Protein AF-A0A3M7RG12-F1 (afdb_monomer_lite)

Organism: Brachionus plicatilis (NCBI:txid10195)

pLDDT: mean 78.99, std 15.4, range [39.41, 96.81]

Sequence (226 aa):
KKWPDYKEFLEYCDKEWIKSKNFGWFEGHAPGYPSINNALEGTNQSIKKVHTFRDRIPFSHSFERAKIILNRWSTDQVTIKKWEDEPMIKDAYWIDALAYEQKKPFLKYDKTCDIYLLTLDKMVDLEQYLDNLECDGDCIDECEFTSIHSFGITIRFVWWNWKFSSCSCRDYLKDYMCQHIIVVLLSKKSIQVPEKYLDSVIVILANELAHAKENTTWSYKRPYMF

Radius of gyration: 25.9 Å; chains: 1; bounding box: 55×64×70 Å

InterPro domains:
  IPR007527 Zinc finger, SWIM-type [PF04434] (164-188)
  IPR007527 Zinc finger, SWIM-type [PS50966] (153-189)

Secondary structure (DSSP, 8-state):
---SSHHHHHHHHIIIIISSTT---STTSSTTS---THHHHHHHHHIIIIISTT----HHHHHHHHHHHHHHHHH---------SS----HHHHHHHHHHHHT--EEEEETTTTEEEEES-TT--HHHHHHHHT--S---SS-THHHHTTT-EEEE--TT-GGG-EESSHHHHHHS--HHHHHHHHHTT-S---GGGHHHHHHHHHHHHHHHHHHTS---------

Structure (mmCIF, N/CA/C/O backbone):
data_AF-A0A3M7RG12-F1
#
_entry.id   AF-A0A3M7RG12-F1
#
loop_
_atom_site.group_PDB
_atom_site.id
_atom_site.type_symbol
_atom_site.label_atom_id
_atom_site.label_alt_id
_atom_site.label_comp_id
_atom_site.label_asym_id
_atom_site.label_entity_id
_atom_site.label_seq_id
_atom_site.pdbx_PDB_ins_code
_atom_site.Cartn_x
_atom_site.Cartn_y
_atom_site.Cartn_z
_atom_site.occupancy
_atom_site.B_iso_or_equiv
_atom_site.auth_seq_id
_atom_site.auth_comp_id
_atom_site.auth_asym_id
_atom_site.auth_atom_id
_atom_site.pdbx_PDB_model_num
ATOM 1 N N . LYS A 1 1 ? 22.303 -20.092 -21.827 1.00 59.84 1 LYS A N 1
ATOM 2 C CA . LYS A 1 1 ? 21.534 -19.543 -20.678 1.00 59.84 1 LYS A CA 1
ATOM 3 C C . LYS A 1 1 ? 22.507 -18.769 -19.797 1.00 59.84 1 LYS A C 1
ATOM 5 O O . LYS A 1 1 ? 23.658 -19.170 -19.765 1.00 59.84 1 LYS A O 1
ATOM 10 N N . LYS A 1 2 ? 22.084 -17.669 -19.156 1.00 69.88 2 LYS A N 1
ATOM 11 C CA . LYS A 1 2 ? 22.964 -16.840 -18.303 1.00 69.88 2 LYS A CA 1
ATOM 12 C C . LYS A 1 2 ? 23.490 -17.609 -17.080 1.00 69.88 2 LYS A C 1
ATOM 14 O O . LYS A 1 2 ? 24.607 -17.357 -16.669 1.00 69.88 2 LYS A O 1
ATOM 19 N N . TRP A 1 3 ? 22.703 -18.565 -16.586 1.00 82.00 3 TRP A N 1
ATOM 20 C CA . TRP A 1 3 ? 23.059 -19.459 -15.486 1.00 82.00 3 TRP A CA 1
ATOM 21 C C . TRP A 1 3 ? 22.858 -20.904 -15.958 1.00 82.00 3 TRP A C 1
ATOM 23 O O . TRP A 1 3 ? 21.717 -21.283 -16.253 1.00 82.00 3 TRP A O 1
ATOM 33 N N . PRO A 1 4 ? 23.938 -21.664 -16.187 1.00 77.19 4 PRO A N 1
ATOM 34 C CA . PRO A 1 4 ? 23.858 -23.064 -16.588 1.00 77.19 4 PRO A CA 1
ATOM 35 C C . PRO A 1 4 ? 23.473 -23.988 -15.420 1.00 77.19 4 PRO A C 1
ATOM 37 O O . PRO A 1 4 ? 22.792 -24.981 -15.668 1.00 77.19 4 PRO A O 1
ATOM 40 N N . ASP A 1 5 ? 23.832 -23.628 -14.181 1.00 89.38 5 ASP A N 1
ATOM 41 C CA . ASP A 1 5 ? 23.512 -24.347 -12.939 1.00 89.38 5 ASP A CA 1
ATOM 42 C C . ASP A 1 5 ? 22.694 -23.449 -11.986 1.00 89.38 5 ASP A C 1
ATOM 44 O O . ASP A 1 5 ? 22.893 -22.234 -11.914 1.00 89.38 5 ASP A O 1
ATOM 48 N N . TYR A 1 6 ? 21.756 -24.044 -11.248 1.00 89.88 6 TYR A N 1
ATOM 49 C CA . TYR A 1 6 ? 20.976 -23.359 -10.220 1.00 89.88 6 TYR A CA 1
ATOM 50 C C . TYR A 1 6 ? 21.832 -22.975 -9.006 1.00 89.88 6 TYR A C 1
ATOM 52 O O . TYR A 1 6 ? 21.503 -22.003 -8.330 1.00 89.88 6 TYR A O 1
ATOM 60 N N . LYS A 1 7 ? 22.936 -23.690 -8.741 1.00 93.88 7 LYS A N 1
ATOM 61 C CA . LYS A 1 7 ? 23.849 -23.370 -7.631 1.00 93.88 7 LYS A CA 1
ATOM 62 C C . LYS A 1 7 ? 24.497 -22.002 -7.793 1.00 93.88 7 LYS A C 1
ATOM 64 O O . LYS A 1 7 ? 24.423 -21.196 -6.876 1.00 93.88 7 LYS A O 1
ATOM 69 N N . GLU A 1 8 ? 25.018 -21.704 -8.981 1.00 91.38 8 GLU A N 1
ATOM 70 C CA . GLU A 1 8 ? 25.612 -20.394 -9.284 1.00 91.38 8 GLU A CA 1
ATOM 71 C C . GLU A 1 8 ? 24.594 -19.255 -9.114 1.00 91.38 8 GLU A C 1
ATOM 73 O O . GLU A 1 8 ? 24.929 -18.173 -8.635 1.00 91.38 8 GLU A O 1
ATOM 78 N N . PHE A 1 9 ? 23.328 -19.501 -9.472 1.00 89.19 9 PHE A N 1
ATOM 79 C CA . PHE A 1 9 ? 22.254 -18.534 -9.256 1.00 89.19 9 PHE A CA 1
ATOM 80 C C . PHE A 1 9 ? 21.967 -18.312 -7.765 1.00 89.19 9 PHE A C 1
ATOM 82 O O . PHE A 1 9 ? 21.833 -17.166 -7.343 1.00 89.19 9 PHE A O 1
ATOM 89 N N . LEU A 1 10 ? 21.896 -19.381 -6.965 1.00 92.25 10 LEU A N 1
ATOM 90 C CA . LEU A 1 10 ? 21.676 -19.275 -5.521 1.00 92.25 10 LEU A CA 1
ATOM 91 C C . LEU A 1 10 ? 22.850 -18.595 -4.811 1.00 92.25 10 LEU A C 1
ATOM 93 O O . LEU A 1 10 ? 22.618 -17.746 -3.958 1.00 92.25 10 LEU A O 1
ATOM 97 N N . GLU A 1 11 ? 24.088 -18.905 -5.193 1.00 93.38 11 GLU A N 1
ATOM 98 C CA . GLU A 1 11 ? 25.291 -18.251 -4.665 1.00 93.38 11 GLU A CA 1
ATOM 99 C C . GLU A 1 11 ? 25.318 -16.759 -5.003 1.00 93.38 11 GLU A C 1
ATOM 101 O O . GLU A 1 11 ? 25.621 -15.929 -4.145 1.00 93.38 11 GLU A O 1
ATOM 106 N N . TYR A 1 12 ? 24.949 -16.396 -6.234 1.00 89.88 12 TYR A N 1
ATOM 107 C CA . TYR A 1 12 ? 24.760 -15.000 -6.617 1.00 89.88 12 TYR A CA 1
ATOM 108 C C . TYR A 1 12 ? 23.668 -14.332 -5.774 1.00 89.88 12 TYR A C 1
ATOM 110 O O . TYR A 1 12 ? 23.864 -13.216 -5.294 1.00 89.88 12 TYR A O 1
ATOM 118 N N . CYS A 1 13 ? 22.532 -15.008 -5.572 1.00 87.75 13 CYS A N 1
ATOM 119 C CA . CYS A 1 13 ? 21.432 -14.477 -4.777 1.00 87.75 13 CYS A CA 1
ATOM 120 C C . CYS A 1 13 ? 21.824 -14.231 -3.321 1.00 87.75 13 CYS A C 1
ATOM 122 O O . CYS A 1 13 ? 21.588 -13.146 -2.798 1.00 87.75 13 CYS A O 1
ATOM 124 N N . ASP A 1 14 ? 22.463 -15.213 -2.698 1.00 89.56 14 ASP A N 1
ATOM 125 C CA . ASP A 1 14 ? 22.962 -15.123 -1.333 1.00 89.56 14 ASP A CA 1
ATOM 126 C C . ASP A 1 14 ? 23.997 -13.999 -1.196 1.00 89.56 14 ASP A C 1
ATOM 128 O O . ASP A 1 14 ? 23.880 -13.137 -0.328 1.00 89.56 14 ASP A O 1
ATOM 132 N N . L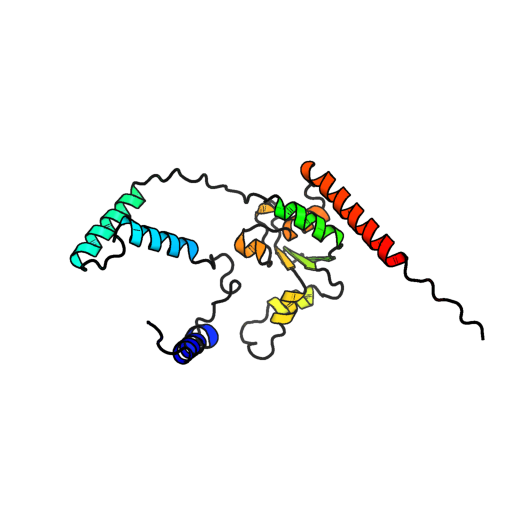YS A 1 15 ? 24.968 -13.927 -2.110 1.00 91.31 15 LYS A N 1
ATOM 133 C CA . LYS A 1 15 ? 26.014 -12.903 -2.070 1.00 91.31 15 LYS A CA 1
ATOM 134 C C . LYS A 1 15 ? 25.476 -11.486 -2.266 1.00 91.31 15 LYS A C 1
ATOM 136 O O . LYS A 1 15 ? 25.849 -10.597 -1.508 1.00 91.31 15 LYS A O 1
ATOM 141 N N . GLU A 1 16 ? 24.666 -11.258 -3.298 1.00 88.00 16 GLU A N 1
ATOM 142 C CA . GLU A 1 16 ? 24.255 -9.905 -3.695 1.00 88.00 16 GLU A CA 1
ATOM 143 C C . GLU A 1 16 ? 23.009 -9.422 -2.956 1.00 88.00 16 GLU A C 1
ATOM 145 O O . GLU A 1 16 ? 22.933 -8.249 -2.602 1.00 88.00 16 GLU A O 1
ATOM 150 N N . TRP A 1 17 ? 22.037 -10.299 -2.710 1.00 83.12 17 TRP A N 1
ATOM 151 C CA . TRP A 1 17 ? 20.739 -9.892 -2.171 1.00 83.12 17 TRP A CA 1
ATOM 152 C C . TRP A 1 17 ? 20.557 -10.219 -0.697 1.00 83.12 17 TRP A C 1
ATOM 154 O O . TRP A 1 17 ? 19.703 -9.585 -0.092 1.00 83.12 17 TRP A O 1
ATOM 164 N N . ILE A 1 18 ? 21.326 -11.154 -0.121 1.00 82.50 18 ILE A N 1
ATOM 165 C CA . ILE A 1 18 ? 21.220 -11.529 1.302 1.00 82.50 18 ILE A CA 1
ATOM 166 C C . ILE A 1 18 ? 22.388 -10.974 2.126 1.00 82.50 18 ILE A C 1
ATOM 168 O O . ILE A 1 18 ? 22.171 -10.321 3.138 1.00 82.50 18 ILE A O 1
ATOM 172 N N . LYS A 1 19 ? 23.630 -11.205 1.692 1.00 83.88 19 LYS A N 1
ATOM 173 C CA . LYS A 1 19 ? 24.845 -10.893 2.467 1.00 83.88 19 LYS A CA 1
ATOM 174 C C . LYS A 1 19 ? 25.502 -9.562 2.109 1.00 83.88 19 LYS A C 1
ATOM 176 O O . LYS A 1 19 ? 26.457 -9.158 2.773 1.00 83.88 19 LYS A O 1
ATOM 181 N N . SER A 1 20 ? 25.070 -8.903 1.035 1.00 84.62 20 SER A N 1
ATOM 182 C CA . SER A 1 20 ? 25.672 -7.633 0.628 1.00 84.62 20 SER A CA 1
ATOM 183 C C . SER A 1 20 ? 25.205 -6.484 1.522 1.00 84.62 20 SER A C 1
ATOM 185 O O . SER A 1 20 ? 24.133 -6.521 2.119 1.00 84.62 20 SER A O 1
ATOM 187 N N . LYS A 1 21 ? 25.984 -5.398 1.541 1.00 80.19 21 LYS A N 1
ATOM 188 C CA . LYS A 1 21 ? 25.574 -4.135 2.177 1.00 80.19 21 LYS A CA 1
ATOM 189 C C . LYS A 1 21 ? 24.385 -3.459 1.478 1.00 80.19 21 LYS A C 1
ATOM 191 O O . LYS A 1 21 ? 23.827 -2.520 2.027 1.00 80.19 21 LYS A O 1
ATOM 196 N N . ASN A 1 22 ? 24.007 -3.925 0.286 1.00 69.12 22 ASN A N 1
ATOM 197 C CA . ASN A 1 22 ? 22.866 -3.434 -0.488 1.00 69.12 22 ASN A CA 1
ATOM 198 C C . ASN A 1 22 ? 21.613 -4.307 -0.261 1.00 69.12 22 ASN A C 1
ATOM 200 O O . ASN A 1 22 ? 20.784 -4.450 -1.161 1.00 69.12 22 ASN A O 1
ATOM 204 N N . PHE A 1 23 ? 21.493 -4.938 0.910 1.00 70.31 23 PHE A N 1
ATOM 205 C CA . PHE A 1 23 ? 20.336 -5.744 1.287 1.00 70.31 23 PHE A CA 1
ATOM 206 C C . PHE A 1 23 ? 19.066 -4.882 1.303 1.00 70.31 23 PHE A C 1
ATOM 208 O O . PHE A 1 23 ? 18.908 -4.020 2.162 1.00 70.31 23 PHE A O 1
ATOM 215 N N . GLY A 1 24 ? 18.167 -5.110 0.342 1.00 70.56 24 GLY A N 1
ATOM 216 C CA . GLY A 1 24 ? 16.963 -4.290 0.184 1.00 70.56 24 GLY A CA 1
ATOM 217 C C . GLY A 1 24 ? 15.919 -4.844 -0.779 1.00 70.56 24 GLY A C 1
ATOM 218 O O . GLY A 1 24 ? 15.167 -4.093 -1.391 1.00 70.56 24 GLY A O 1
ATOM 219 N N . TRP A 1 25 ? 15.898 -6.164 -0.967 1.00 72.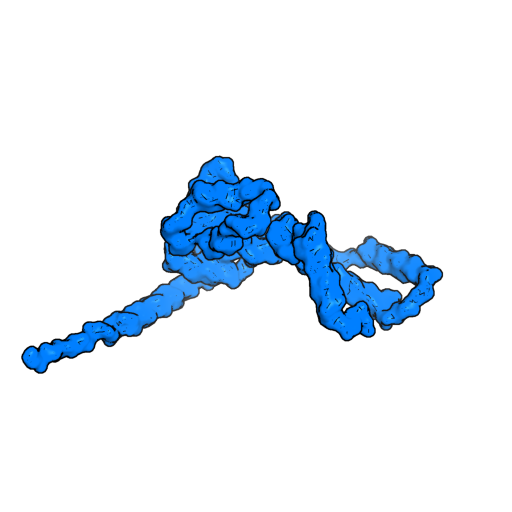25 25 TRP A N 1
ATOM 220 C CA . TRP A 1 25 ? 15.071 -6.822 -1.984 1.00 72.25 25 TRP A CA 1
ATOM 221 C C . TRP A 1 25 ? 13.586 -6.957 -1.606 1.00 72.25 25 TRP A C 1
ATOM 223 O O . TRP A 1 25 ? 12.785 -7.374 -2.442 1.00 72.25 25 TRP A O 1
ATOM 233 N N . PHE A 1 26 ? 13.209 -6.638 -0.365 1.00 73.69 26 PHE A N 1
ATOM 234 C CA . PHE A 1 26 ? 11.833 -6.737 0.122 1.00 73.69 26 PHE A CA 1
ATOM 235 C C . PHE A 1 26 ? 11.112 -5.383 0.055 1.00 73.69 26 PHE A C 1
ATOM 237 O O . PHE A 1 26 ? 11.729 -4.328 0.187 1.00 73.69 26 PHE A O 1
ATOM 244 N N . GLU A 1 27 ? 9.786 -5.408 -0.114 1.00 64.81 27 GLU A N 1
ATOM 245 C CA . GLU A 1 27 ? 8.969 -4.202 -0.362 1.00 64.81 27 GLU A CA 1
ATOM 246 C C . GLU A 1 27 ? 9.054 -3.150 0.759 1.00 64.81 27 GLU A C 1
ATOM 248 O O . GLU A 1 27 ? 8.858 -1.964 0.510 1.00 64.81 27 GLU A O 1
ATOM 253 N N . GLY A 1 28 ? 9.379 -3.570 1.984 1.00 68.94 28 GLY A N 1
ATOM 254 C CA . GLY A 1 28 ? 9.524 -2.683 3.139 1.00 68.94 28 GLY A CA 1
ATOM 255 C C . GLY A 1 28 ? 10.847 -1.912 3.212 1.00 68.94 28 GLY A C 1
ATOM 256 O O . GLY A 1 28 ? 10.932 -0.984 4.007 1.00 68.94 28 GLY A O 1
ATOM 257 N N . HIS A 1 29 ? 11.870 -2.254 2.416 1.00 73.88 29 HIS A N 1
ATOM 258 C CA . HIS A 1 29 ? 13.193 -1.618 2.520 1.00 73.88 29 HIS A CA 1
ATOM 259 C C . HIS A 1 29 ? 13.205 -0.161 2.037 1.00 73.88 29 HIS A C 1
ATOM 261 O O . HIS A 1 29 ? 13.912 0.677 2.590 1.00 73.88 29 HIS A O 1
ATOM 267 N N . ALA A 1 30 ? 12.410 0.153 1.011 1.00 69.81 30 ALA A N 1
ATOM 268 C CA . ALA A 1 30 ? 12.288 1.500 0.463 1.00 69.81 30 ALA A CA 1
ATOM 269 C C . ALA A 1 30 ? 10.804 1.893 0.342 1.00 69.81 30 ALA A C 1
ATOM 271 O O . ALA A 1 30 ? 10.257 1.919 -0.766 1.00 69.81 30 ALA A O 1
ATOM 272 N N . PRO A 1 31 ? 10.125 2.192 1.467 1.00 66.50 31 PRO A N 1
ATOM 273 C CA . PRO A 1 31 ? 8.717 2.565 1.455 1.00 66.50 31 PRO A CA 1
ATOM 274 C C . PRO A 1 31 ? 8.472 3.782 0.556 1.00 66.50 31 PRO A C 1
ATOM 276 O O . PRO A 1 31 ? 9.210 4.764 0.598 1.00 66.50 31 PRO A O 1
ATOM 279 N N . GLY A 1 32 ? 7.424 3.719 -0.266 1.00 66.38 32 GLY A N 1
ATOM 280 C CA . GLY A 1 32 ? 7.073 4.784 -1.212 1.00 66.38 32 GLY A CA 1
ATOM 281 C C . GLY A 1 32 ? 7.777 4.701 -2.569 1.00 66.38 32 GLY A C 1
ATOM 282 O O . GLY A 1 32 ? 7.384 5.426 -3.483 1.00 66.38 32 GLY A O 1
ATOM 283 N N . TYR A 1 33 ? 8.742 3.794 -2.741 1.00 69.38 33 TYR A N 1
ATOM 284 C CA . TYR A 1 33 ? 9.331 3.482 -4.042 1.00 69.38 33 TYR A CA 1
ATOM 285 C C . TYR A 1 33 ? 8.630 2.262 -4.659 1.00 69.38 33 TYR A C 1
ATOM 287 O O . TYR A 1 33 ? 8.324 1.302 -3.951 1.00 69.38 33 TYR A O 1
ATOM 295 N N . PRO A 1 34 ? 8.355 2.257 -5.976 1.00 64.25 34 PRO A N 1
ATOM 296 C CA . PRO A 1 34 ? 7.681 1.133 -6.613 1.00 64.25 34 PRO A CA 1
ATOM 297 C C . PRO A 1 34 ? 8.563 -0.125 -6.574 1.00 64.25 34 PRO A C 1
ATOM 299 O O . PRO A 1 34 ? 9.639 -0.152 -7.168 1.00 64.25 34 PRO A O 1
ATOM 302 N N . SER A 1 35 ? 8.073 -1.192 -5.933 1.00 64.81 35 SER A N 1
ATOM 303 C CA . SER A 1 35 ? 8.698 -2.529 -5.931 1.00 64.81 35 SER A CA 1
ATOM 304 C C . SER A 1 35 ? 8.526 -3.271 -7.263 1.00 64.81 35 SER A C 1
ATOM 306 O O . SER A 1 35 ? 9.190 -4.272 -7.535 1.00 64.81 35 SER A O 1
ATOM 308 N N . ILE A 1 36 ? 7.625 -2.779 -8.118 1.00 69.19 36 ILE A N 1
ATOM 309 C CA . ILE A 1 36 ? 7.280 -3.391 -9.396 1.00 69.19 36 ILE A CA 1
ATOM 310 C C . ILE A 1 36 ? 8.130 -2.823 -10.531 1.00 69.19 36 ILE A C 1
ATOM 312 O O . ILE A 1 36 ? 8.167 -1.623 -10.797 1.00 69.19 36 ILE A O 1
ATOM 316 N N . ASN A 1 37 ? 8.751 -3.713 -11.297 1.00 80.94 37 ASN A N 1
ATOM 317 C CA . ASN A 1 37 ? 9.503 -3.337 -12.490 1.00 80.94 37 ASN A CA 1
ATOM 318 C C . ASN A 1 37 ? 8.602 -3.122 -13.725 1.00 80.94 37 ASN A C 1
ATOM 320 O O . ASN A 1 37 ? 9.124 -2.866 -14.806 1.00 80.94 37 ASN A O 1
ATOM 324 N N . ASN A 1 38 ? 7.271 -3.188 -13.582 1.00 78.31 38 ASN A N 1
ATOM 325 C CA . ASN A 1 38 ? 6.299 -3.127 -14.682 1.00 78.31 38 ASN A CA 1
ATOM 326 C C . ASN A 1 38 ? 6.517 -1.930 -15.616 1.00 78.31 38 ASN A C 1
ATOM 328 O O . ASN A 1 38 ? 6.416 -2.068 -16.834 1.00 78.31 38 ASN A O 1
ATOM 332 N N . ALA A 1 39 ? 6.837 -0.755 -15.065 1.00 75.31 39 ALA A N 1
ATOM 333 C CA . ALA A 1 39 ? 7.118 0.434 -15.867 1.00 75.31 39 ALA A CA 1
ATOM 334 C C . ALA A 1 39 ? 8.380 0.250 -16.729 1.00 75.31 39 ALA A C 1
ATOM 336 O O . ALA A 1 39 ? 8.379 0.556 -17.924 1.00 75.31 39 ALA A O 1
ATOM 337 N N . LEU A 1 40 ? 9.441 -0.308 -16.142 1.00 82.44 40 LEU A N 1
ATOM 338 C CA . LEU A 1 40 ? 10.703 -0.585 -16.822 1.00 82.44 40 LEU A CA 1
ATOM 339 C C . LEU A 1 40 ? 10.557 -1.727 -17.838 1.00 82.44 40 LEU A C 1
ATOM 341 O O . LEU A 1 40 ? 11.046 -1.620 -18.961 1.00 82.44 40 LEU A O 1
ATOM 345 N N . GLU A 1 41 ? 9.846 -2.798 -17.492 1.00 85.88 41 GLU A N 1
ATOM 346 C CA . GLU A 1 41 ? 9.562 -3.917 -18.390 1.00 85.88 41 GLU A CA 1
ATOM 347 C C . GLU A 1 41 ? 8.673 -3.508 -19.561 1.00 85.88 41 GLU A C 1
ATOM 349 O O . GLU A 1 41 ? 9.013 -3.808 -20.707 1.00 85.88 41 GLU A O 1
ATOM 354 N N . GLY A 1 42 ? 7.591 -2.769 -19.306 1.00 84.12 42 GLY A N 1
ATOM 355 C CA . GLY A 1 42 ? 6.703 -2.249 -20.345 1.00 84.12 42 GLY A CA 1
ATOM 356 C C . GLY A 1 42 ? 7.442 -1.319 -21.307 1.00 84.12 42 GLY A C 1
ATOM 357 O O . GLY A 1 42 ? 7.332 -1.457 -22.528 1.00 84.12 42 GLY A O 1
ATOM 358 N N . THR A 1 43 ? 8.290 -0.442 -20.768 1.00 82.31 43 THR A N 1
ATOM 359 C CA . THR A 1 43 ? 9.179 0.423 -21.555 1.00 82.31 43 THR A CA 1
ATOM 360 C C . THR A 1 43 ? 10.142 -0.398 -22.411 1.00 82.31 43 THR A C 1
ATOM 362 O O . THR A 1 43 ? 10.206 -0.223 -23.629 1.00 82.31 43 THR A O 1
ATOM 365 N N . ASN A 1 44 ? 10.846 -1.356 -21.805 1.00 87.94 44 ASN A N 1
ATOM 366 C CA . ASN A 1 44 ? 11.774 -2.242 -22.504 1.00 87.94 44 ASN A CA 1
ATOM 367 C C . ASN A 1 44 ? 11.078 -3.059 -23.595 1.00 87.94 44 ASN A C 1
ATOM 369 O O . ASN A 1 44 ? 11.639 -3.273 -24.670 1.00 87.94 44 ASN A O 1
ATOM 373 N N . GLN A 1 45 ? 9.858 -3.524 -23.341 1.00 86.94 45 GLN A N 1
ATOM 374 C CA . GLN A 1 45 ? 9.058 -4.255 -24.311 1.00 86.94 45 GLN A CA 1
ATOM 375 C C . GLN A 1 45 ? 8.656 -3.361 -25.484 1.00 86.94 45 GLN A C 1
ATOM 377 O O . GLN A 1 45 ? 8.756 -3.807 -26.628 1.00 86.94 45 GLN A O 1
ATOM 382 N N . SER A 1 46 ? 8.256 -2.113 -25.225 1.00 85.62 46 SER A N 1
ATOM 383 C CA . SER A 1 46 ? 7.945 -1.123 -26.261 1.00 85.62 46 SER A CA 1
ATOM 384 C C . SER A 1 46 ? 9.165 -0.830 -27.138 1.00 85.62 46 SER A C 1
ATOM 386 O O . SER A 1 46 ? 9.093 -0.974 -28.359 1.00 85.62 46 SER A O 1
ATOM 388 N N . ILE A 1 47 ? 10.327 -0.561 -26.528 1.00 85.38 47 ILE A N 1
ATOM 389 C CA . ILE A 1 47 ? 11.602 -0.356 -27.238 1.00 85.38 47 ILE A CA 1
ATOM 390 C C . ILE A 1 47 ? 11.920 -1.557 -28.129 1.00 85.38 47 ILE A C 1
ATOM 392 O O . ILE A 1 47 ? 12.138 -1.413 -29.333 1.00 85.38 47 ILE A O 1
ATOM 396 N N . LYS A 1 48 ? 11.881 -2.762 -27.554 1.00 86.44 48 LYS A N 1
ATOM 397 C CA . LYS A 1 48 ? 12.175 -3.993 -28.286 1.00 86.44 48 LYS A CA 1
ATOM 398 C C . LYS A 1 48 ? 11.185 -4.234 -29.423 1.00 86.44 48 LYS A C 1
ATOM 400 O O . LYS A 1 48 ? 11.598 -4.642 -30.495 1.00 86.44 48 LYS A O 1
ATOM 405 N N . LYS A 1 49 ? 9.885 -4.013 -29.218 1.00 88.38 49 LYS A N 1
ATOM 406 C CA . LYS A 1 49 ? 8.849 -4.319 -30.217 1.00 88.38 49 LYS A CA 1
ATOM 407 C C . LYS A 1 49 ? 8.798 -3.288 -31.346 1.00 88.38 49 LYS A C 1
ATOM 409 O O . LYS A 1 49 ? 8.602 -3.673 -32.491 1.00 88.38 49 LYS A O 1
ATOM 414 N N . VAL A 1 50 ? 8.950 -2.006 -31.018 1.00 84.56 50 VAL A N 1
ATOM 415 C CA . VAL A 1 50 ? 8.684 -0.890 -31.940 1.00 84.56 50 VAL A CA 1
ATOM 416 C C . VAL A 1 50 ? 9.964 -0.320 -32.549 1.00 84.56 50 VAL A C 1
ATOM 418 O O . VAL A 1 50 ? 9.948 0.108 -33.699 1.00 84.56 50 VAL A O 1
ATOM 421 N N . HIS A 1 51 ? 11.073 -0.299 -31.805 1.00 83.62 51 HIS A N 1
ATOM 422 C CA . HIS A 1 51 ? 12.270 0.449 -32.205 1.00 83.62 51 HIS A CA 1
ATOM 423 C C . HIS A 1 51 ? 13.443 -0.430 -32.628 1.00 83.62 51 HIS A C 1
ATOM 425 O O . HIS A 1 51 ? 14.245 -0.002 -33.458 1.00 83.62 51 HIS A O 1
ATOM 431 N N . THR A 1 52 ? 13.548 -1.643 -32.084 1.00 85.38 52 THR A N 1
ATOM 432 C CA . THR A 1 52 ? 14.603 -2.593 -32.470 1.00 85.38 52 THR A CA 1
ATOM 433 C C . THR A 1 52 ? 14.066 -3.857 -33.126 1.00 85.38 52 THR A C 1
ATOM 435 O O . THR A 1 52 ? 14.865 -4.679 -33.545 1.00 85.38 52 THR A O 1
ATOM 438 N N . PHE A 1 53 ? 12.742 -4.047 -33.179 1.00 86.69 53 PHE A N 1
ATOM 439 C CA . PHE A 1 53 ? 12.087 -5.273 -33.663 1.00 86.69 53 PHE A CA 1
ATOM 440 C C . PHE A 1 53 ? 12.639 -6.567 -33.038 1.00 86.69 53 PHE A C 1
ATOM 442 O O . PHE A 1 53 ? 12.577 -7.636 -33.627 1.00 86.69 53 PHE A O 1
ATOM 449 N N . ARG A 1 54 ? 13.144 -6.468 -31.800 1.00 84.19 54 ARG A N 1
ATOM 450 C CA . ARG A 1 54 ? 13.865 -7.505 -31.042 1.00 84.19 54 ARG A CA 1
ATOM 451 C C . ARG A 1 54 ? 15.202 -7.937 -31.651 1.00 84.19 54 ARG A C 1
ATOM 453 O O . ARG A 1 54 ? 15.832 -8.838 -31.100 1.00 84.19 54 ARG A O 1
ATOM 460 N N . ASP A 1 55 ? 15.679 -7.243 -32.674 1.00 88.75 55 ASP A N 1
ATOM 461 C CA . ASP A 1 55 ? 16.972 -7.495 -33.292 1.00 88.75 55 ASP A CA 1
ATOM 462 C C . ASP A 1 55 ? 18.111 -6.803 -32.543 1.00 88.75 55 ASP A C 1
ATOM 464 O O . ASP A 1 55 ? 17.947 -5.769 -31.879 1.00 88.75 55 ASP A O 1
ATOM 468 N N . ARG A 1 56 ? 19.307 -7.389 -32.662 1.00 88.75 56 ARG A N 1
ATOM 469 C CA . ARG A 1 56 ? 20.547 -6.745 -32.228 1.00 88.75 56 ARG A CA 1
ATOM 470 C C . ARG A 1 56 ? 20.946 -5.724 -33.282 1.00 88.75 56 ARG A C 1
ATOM 472 O O . ARG A 1 56 ? 21.281 -6.087 -34.404 1.00 88.75 56 ARG A O 1
ATOM 479 N N . ILE A 1 57 ? 20.935 -4.456 -32.902 1.00 89.69 57 ILE A N 1
ATOM 480 C CA . ILE A 1 57 ? 21.359 -3.365 -33.775 1.00 89.69 57 ILE A CA 1
ATOM 481 C C . ILE A 1 57 ? 22.858 -3.081 -33.599 1.00 89.69 57 ILE A C 1
ATOM 483 O O . ILE A 1 57 ? 23.360 -3.156 -32.473 1.00 89.69 57 ILE A O 1
ATOM 487 N N . PRO A 1 58 ? 23.584 -2.730 -34.674 1.00 93.81 58 PRO A N 1
ATOM 488 C CA . PRO A 1 58 ? 24.944 -2.224 -34.556 1.00 93.81 58 PRO A CA 1
ATOM 489 C C . PRO A 1 58 ? 24.986 -0.960 -33.697 1.00 93.81 58 PRO A C 1
ATOM 491 O O . PRO A 1 58 ? 24.056 -0.150 -33.704 1.00 93.81 58 PRO A O 1
ATOM 494 N N . PHE A 1 59 ? 26.091 -0.770 -32.981 1.00 88.25 59 PHE A N 1
ATOM 495 C CA . PHE A 1 59 ? 26.252 0.350 -32.057 1.00 88.25 59 PHE A CA 1
ATOM 496 C C . PHE A 1 59 ? 26.074 1.716 -32.739 1.00 88.25 59 PHE A C 1
ATOM 498 O O . PHE A 1 59 ? 25.401 2.582 -32.183 1.00 88.25 59 PHE A O 1
ATOM 505 N N . SER A 1 60 ? 26.561 1.873 -33.975 1.00 90.56 60 SER A N 1
ATOM 506 C CA . SER A 1 60 ? 26.372 3.082 -34.793 1.00 90.56 60 SER A CA 1
ATOM 507 C C . SER A 1 60 ? 24.896 3.475 -34.932 1.00 90.56 60 SER A C 1
ATOM 509 O O . SER A 1 60 ? 24.549 4.642 -34.779 1.00 90.56 60 SER A O 1
ATOM 511 N N . HIS A 1 61 ? 24.013 2.493 -35.123 1.00 87.62 61 HIS A N 1
ATOM 512 C CA . HIS A 1 61 ? 22.574 2.709 -35.271 1.00 87.62 61 HIS A CA 1
ATOM 513 C C . HIS A 1 61 ? 21.830 2.837 -33.938 1.00 87.62 61 HIS A C 1
ATOM 515 O O . HIS A 1 61 ? 20.701 3.330 -33.909 1.00 87.62 61 HIS A O 1
ATOM 521 N N . SER A 1 62 ? 22.425 2.427 -32.812 1.00 88.56 62 SER A N 1
ATOM 522 C CA . SER A 1 62 ? 21.751 2.532 -31.509 1.00 88.56 62 SER A CA 1
ATOM 523 C C . SER A 1 62 ? 21.494 3.976 -31.079 1.00 88.56 62 SER A C 1
ATOM 525 O O . SER A 1 62 ? 20.428 4.257 -30.532 1.00 88.56 62 SER A O 1
ATOM 527 N N . PHE A 1 63 ? 22.388 4.914 -31.406 1.00 91.12 63 PHE A N 1
ATOM 528 C CA . PHE A 1 63 ? 22.180 6.330 -31.094 1.00 91.12 63 PHE A CA 1
ATOM 529 C C . PHE A 1 63 ? 21.089 6.959 -31.956 1.00 91.12 63 PHE A C 1
ATOM 531 O O . PHE A 1 63 ? 20.300 7.762 -31.462 1.00 91.12 63 PHE A O 1
ATOM 538 N N . GLU A 1 64 ? 21.000 6.574 -33.230 1.00 92.25 64 GLU A N 1
ATOM 539 C CA . GLU A 1 64 ? 19.920 7.014 -34.118 1.00 92.25 64 GLU A CA 1
ATOM 540 C C . GLU A 1 64 ? 18.566 6.534 -33.590 1.00 92.25 64 GLU A C 1
ATOM 542 O O . GLU A 1 64 ? 17.619 7.314 -33.483 1.00 92.25 64 GLU A O 1
ATOM 547 N N . ARG A 1 65 ? 18.488 5.267 -33.161 1.00 89.81 65 ARG A N 1
ATOM 548 C CA . ARG A 1 65 ? 17.280 4.714 -32.538 1.00 89.81 65 ARG A CA 1
ATOM 549 C C . ARG A 1 65 ? 16.949 5.390 -31.211 1.00 89.81 65 AR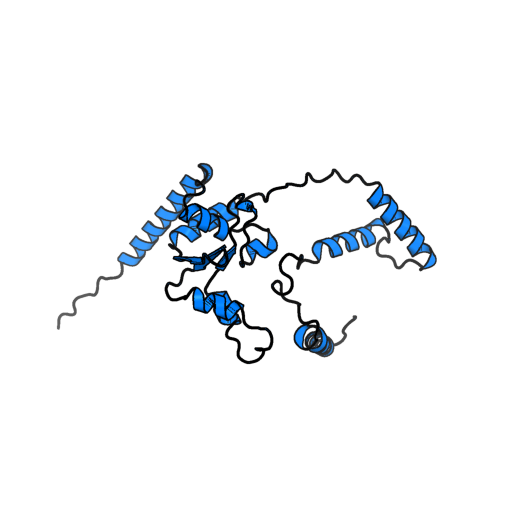G A C 1
ATOM 551 O O . ARG A 1 65 ? 15.783 5.708 -30.997 1.00 89.81 65 ARG A O 1
ATOM 558 N N . ALA A 1 66 ? 17.940 5.671 -30.365 1.00 89.75 66 ALA A N 1
ATOM 559 C CA . ALA A 1 66 ? 17.739 6.403 -29.115 1.00 89.75 66 ALA A CA 1
ATOM 560 C C . ALA A 1 66 ? 17.180 7.813 -29.359 1.00 89.75 66 ALA A C 1
ATOM 562 O O . ALA A 1 66 ? 16.215 8.204 -28.708 1.00 89.75 66 ALA A O 1
ATOM 563 N N . LYS A 1 67 ? 17.708 8.546 -30.351 1.00 91.56 67 LYS A N 1
ATOM 564 C CA . LYS A 1 67 ? 17.174 9.859 -30.753 1.00 91.56 67 LYS A CA 1
ATOM 565 C C . LYS A 1 67 ? 15.720 9.771 -31.213 1.00 91.56 67 LYS A C 1
ATOM 567 O O . LYS A 1 67 ? 14.919 10.614 -30.829 1.00 91.56 67 LYS A O 1
ATOM 572 N N . ILE A 1 68 ? 15.361 8.748 -31.993 1.00 89.69 68 ILE A N 1
ATOM 573 C CA . ILE A 1 68 ? 13.972 8.527 -32.430 1.00 89.69 68 ILE A CA 1
ATOM 574 C C . ILE A 1 68 ? 13.056 8.241 -31.234 1.00 89.69 68 ILE A C 1
ATOM 576 O O . ILE A 1 68 ? 11.964 8.796 -31.177 1.00 89.69 68 ILE A O 1
ATOM 580 N N . ILE A 1 69 ? 13.486 7.400 -30.285 1.00 89.25 69 ILE A N 1
ATOM 581 C CA . ILE A 1 69 ? 12.718 7.106 -29.062 1.00 89.25 69 ILE A CA 1
ATOM 582 C C . ILE A 1 69 ? 12.495 8.389 -28.260 1.00 89.25 69 ILE A C 1
ATOM 584 O O . ILE A 1 69 ? 11.357 8.696 -27.923 1.00 89.25 69 ILE A O 1
ATOM 588 N N . LEU A 1 70 ? 13.561 9.155 -28.010 1.00 87.50 70 LEU A N 1
ATOM 589 C CA . LEU A 1 70 ? 13.497 10.407 -27.256 1.00 87.50 70 LEU A CA 1
ATOM 590 C C . LEU A 1 70 ? 12.593 11.436 -27.933 1.00 87.50 70 LEU A C 1
ATOM 592 O O . LEU A 1 70 ? 11.718 11.987 -27.277 1.00 87.50 70 LEU A O 1
ATOM 596 N N . ASN A 1 71 ? 12.759 11.651 -29.242 1.00 88.44 71 ASN A N 1
ATOM 597 C CA . ASN A 1 71 ? 11.903 12.561 -30.001 1.00 88.44 71 ASN A CA 1
ATOM 598 C C . ASN A 1 71 ? 10.448 12.106 -29.982 1.00 88.44 71 ASN A C 1
ATOM 600 O O . ASN A 1 71 ? 9.548 12.927 -29.855 1.00 88.44 71 ASN A O 1
ATOM 604 N N . ARG A 1 72 ? 10.195 10.801 -30.097 1.00 83.75 72 ARG A N 1
ATOM 605 C CA . ARG A 1 72 ? 8.837 10.279 -30.018 1.00 83.75 72 ARG A CA 1
ATOM 606 C C . ARG A 1 72 ? 8.249 10.506 -28.636 1.00 83.75 72 ARG A C 1
ATOM 608 O O . ARG A 1 72 ? 7.139 10.984 -28.562 1.00 83.75 72 ARG A O 1
ATOM 615 N N . TRP A 1 73 ? 8.973 10.240 -27.555 1.00 80.25 73 TRP A N 1
ATOM 616 C CA . TRP A 1 73 ? 8.472 10.494 -26.201 1.00 80.25 73 TRP A CA 1
ATOM 617 C C . TRP A 1 73 ? 8.284 11.975 -25.885 1.00 80.25 73 TRP A C 1
ATOM 619 O O . TRP A 1 73 ? 7.377 12.316 -25.137 1.00 80.25 73 TRP A O 1
ATOM 629 N N . SER A 1 74 ? 9.117 12.856 -26.443 1.00 80.88 74 SER A N 1
ATOM 630 C CA . SER A 1 74 ? 8.970 14.299 -26.244 1.00 80.88 74 SER A CA 1
ATOM 631 C C . SER A 1 74 ? 7.825 14.904 -27.061 1.00 80.88 74 SER A C 1
ATOM 633 O O . SER A 1 74 ? 7.334 15.972 -26.703 1.00 80.88 74 SER A O 1
ATOM 635 N N . THR A 1 75 ? 7.399 14.242 -28.144 1.00 79.25 75 THR A N 1
ATOM 636 C CA . THR A 1 75 ? 6.353 14.733 -29.059 1.00 79.25 75 THR A CA 1
ATOM 637 C C . THR A 1 75 ? 5.043 13.954 -28.996 1.00 79.25 75 THR A C 1
ATOM 639 O O . THR A 1 75 ? 4.005 14.520 -29.336 1.00 79.25 75 THR A O 1
ATOM 642 N N . ASP A 1 76 ? 5.054 12.700 -28.529 1.00 74.88 76 ASP A N 1
ATOM 643 C CA . ASP A 1 76 ? 3.855 11.967 -28.136 1.00 74.88 76 ASP A CA 1
ATOM 644 C C . ASP A 1 76 ? 3.290 12.701 -26.920 1.00 74.88 76 ASP A C 1
ATOM 646 O O . ASP A 1 76 ? 3.609 12.418 -25.764 1.00 74.88 76 ASP A O 1
ATOM 650 N N . GLN A 1 77 ? 2.387 13.640 -27.194 1.00 56.38 77 GLN A N 1
ATOM 651 C CA . GLN A 1 77 ? 1.350 14.032 -26.257 1.00 56.38 77 GLN A CA 1
ATOM 652 C C . GLN A 1 77 ? 0.422 12.827 -26.097 1.00 56.38 77 GLN A C 1
ATOM 654 O O . GLN A 1 77 ? -0.715 12.832 -26.569 1.00 56.38 77 GLN A O 1
ATOM 659 N N . VAL A 1 78 ? 0.927 11.747 -25.488 1.00 59.59 78 VAL A N 1
ATOM 660 C CA . VAL A 1 78 ? 0.091 10.662 -24.985 1.00 59.59 78 VAL A CA 1
ATOM 661 C C . VAL A 1 78 ? -0.972 11.378 -24.185 1.00 59.59 78 VAL A C 1
ATOM 663 O O . VAL A 1 78 ? -0.599 12.064 -23.234 1.00 59.59 78 VAL A O 1
ATOM 666 N N . THR A 1 79 ? -2.233 11.295 -24.636 1.00 59.44 79 THR A N 1
ATOM 667 C CA . THR A 1 79 ? -3.435 11.808 -23.960 1.00 59.44 79 THR A CA 1
ATOM 668 C C . THR A 1 79 ? -3.130 11.858 -22.487 1.00 59.44 79 THR A C 1
ATOM 670 O O . THR A 1 79 ? -3.029 10.783 -21.888 1.00 59.44 79 THR A O 1
ATOM 673 N N . ILE A 1 80 ? -2.819 13.060 -21.980 1.00 60.06 80 ILE A N 1
ATOM 674 C CA . ILE A 1 80 ? -2.269 13.228 -20.639 1.00 60.06 80 ILE A CA 1
ATOM 675 C C . ILE A 1 80 ? -3.274 12.511 -19.763 1.00 60.06 80 ILE A C 1
ATOM 677 O O . ILE A 1 80 ? -4.428 12.946 -19.687 1.00 60.06 80 ILE A O 1
ATOM 681 N N . LYS A 1 81 ? -2.893 11.341 -19.227 1.00 60.94 81 LYS A N 1
ATOM 682 C CA . LYS A 1 81 ? -3.755 10.646 -18.281 1.00 60.94 81 LYS A CA 1
ATOM 683 C C . LYS A 1 81 ? -4.021 11.705 -17.238 1.00 60.94 81 LYS A C 1
ATOM 685 O O . LYS A 1 81 ? -3.061 12.265 -16.711 1.00 60.94 81 LYS A O 1
ATOM 690 N N . LYS A 1 82 ? -5.294 12.070 -17.070 1.00 70.62 82 LYS A N 1
ATOM 691 C CA . LYS A 1 82 ? -5.657 13.071 -16.078 1.00 70.62 82 LYS A CA 1
ATOM 692 C C . LYS A 1 82 ? -5.054 12.570 -14.779 1.00 70.62 82 LYS A C 1
ATOM 694 O O . LYS A 1 82 ? -5.363 11.459 -14.354 1.00 70.62 82 LYS A O 1
ATOM 699 N N . TRP A 1 83 ? -4.096 13.330 -14.270 1.00 73.25 83 TRP A N 1
ATOM 700 C CA . TRP A 1 83 ? -3.542 13.062 -12.965 1.00 73.25 83 TRP A CA 1
ATOM 701 C C . TRP A 1 83 ? -4.705 13.232 -12.003 1.00 73.25 83 TRP A C 1
ATOM 703 O O . TRP A 1 83 ? -5.390 14.255 -12.026 1.00 73.25 83 TRP A O 1
ATOM 713 N N . GLU A 1 84 ? -5.009 12.171 -11.273 1.00 80.62 84 GLU A N 1
ATOM 714 C CA . GLU A 1 84 ? -5.942 12.262 -10.167 1.00 80.62 84 GLU A CA 1
ATOM 715 C C . GLU A 1 84 ? -5.110 12.676 -8.959 1.00 80.62 84 GLU A C 1
ATOM 717 O O . GLU A 1 84 ? -4.198 11.957 -8.555 1.00 80.62 84 GLU A O 1
ATOM 722 N N . ASP A 1 85 ? -5.392 13.863 -8.424 1.00 82.56 85 ASP A N 1
ATOM 723 C CA . ASP A 1 85 ? -4.691 14.394 -7.250 1.00 82.56 85 ASP A CA 1
ATOM 724 C C . ASP A 1 85 ? -5.031 13.608 -5.973 1.00 82.56 85 ASP A C 1
ATOM 726 O O . ASP A 1 85 ? -4.342 13.720 -4.959 1.00 82.56 85 ASP A O 1
ATOM 730 N N . GLU A 1 86 ? -6.093 12.800 -6.016 1.00 83.75 86 GLU A N 1
ATOM 731 C CA . GLU A 1 86 ? -6.577 12.018 -4.890 1.00 83.75 86 GLU A CA 1
ATOM 732 C C . GLU A 1 86 ? -6.717 10.538 -5.258 1.00 83.75 86 GLU A C 1
ATOM 734 O O . GLU A 1 86 ? -7.227 10.214 -6.333 1.00 83.75 86 GLU A O 1
ATOM 739 N N . PRO A 1 87 ? -6.336 9.618 -4.355 1.00 85.56 87 PRO A N 1
ATOM 740 C CA . PRO A 1 87 ? -6.521 8.197 -4.589 1.00 85.56 87 PRO A CA 1
ATOM 741 C C . PRO A 1 87 ? -8.011 7.851 -4.683 1.00 85.56 87 PRO A C 1
ATOM 743 O O . PRO A 1 87 ? -8.821 8.194 -3.813 1.00 85.56 87 PRO A O 1
ATOM 746 N N . MET A 1 88 ? -8.371 7.121 -5.738 1.00 86.75 88 MET A N 1
ATOM 747 C CA . MET A 1 88 ? -9.708 6.566 -5.906 1.00 86.75 88 MET A CA 1
ATOM 748 C C . MET A 1 88 ? -9.902 5.357 -4.985 1.00 86.75 88 MET A C 1
ATOM 750 O O . MET A 1 88 ? -9.138 4.391 -5.013 1.00 86.75 88 MET A O 1
ATOM 754 N N . ILE A 1 89 ? -10.967 5.383 -4.187 1.00 90.88 89 ILE A N 1
ATOM 755 C CA . ILE A 1 89 ? -11.315 4.269 -3.303 1.00 90.88 89 ILE A CA 1
ATOM 756 C C . ILE A 1 89 ? -12.044 3.214 -4.132 1.00 90.88 89 ILE A C 1
ATOM 758 O O . ILE A 1 89 ? -13.178 3.428 -4.559 1.00 90.88 89 ILE A O 1
ATOM 762 N N . LYS A 1 90 ? -11.393 2.072 -4.353 1.00 92.94 90 LYS A N 1
ATOM 763 C CA . LYS A 1 90 ? -11.993 0.934 -5.055 1.00 92.94 90 LYS A CA 1
ATOM 764 C C . LYS A 1 90 ? -13.135 0.336 -4.228 1.00 92.94 90 LYS A C 1
ATOM 766 O O . LYS A 1 90 ? -13.050 0.266 -3.003 1.00 92.94 90 LYS A O 1
ATOM 771 N N . ASP A 1 91 ? -14.155 -0.182 -4.908 1.00 94.25 91 ASP A N 1
ATOM 772 C CA . ASP A 1 91 ? -15.309 -0.818 -4.259 1.00 94.25 91 ASP A CA 1
ATOM 773 C C . ASP A 1 91 ? -14.916 -2.021 -3.386 1.00 94.25 91 ASP A C 1
ATOM 775 O O . ASP A 1 91 ? -15.493 -2.225 -2.320 1.00 94.25 91 ASP A O 1
ATOM 779 N N . ALA A 1 92 ? -13.874 -2.757 -3.786 1.00 93.38 92 ALA A N 1
ATOM 780 C CA . ALA A 1 92 ? -13.311 -3.853 -2.998 1.00 93.38 92 ALA A CA 1
ATOM 781 C C . ALA A 1 92 ? -12.892 -3.403 -1.587 1.00 93.38 92 ALA A C 1
ATOM 783 O O . ALA A 1 92 ? -13.256 -4.051 -0.614 1.00 93.38 92 ALA A O 1
ATOM 784 N N . TYR A 1 93 ? -12.242 -2.239 -1.450 1.00 94.94 93 TYR A N 1
ATOM 785 C CA . TYR A 1 93 ? -11.799 -1.758 -0.138 1.00 94.94 93 TYR A CA 1
ATOM 786 C C . TYR A 1 93 ? -12.960 -1.442 0.799 1.00 94.94 93 TYR A C 1
ATOM 788 O O . TYR A 1 93 ? -12.817 -1.612 2.004 1.00 94.94 93 TYR A O 1
ATOM 796 N N . TRP A 1 94 ? -14.101 -0.991 0.271 1.00 95.25 94 TRP A N 1
ATOM 797 C CA . TRP A 1 94 ? -15.298 -0.779 1.084 1.00 95.25 94 TRP A CA 1
ATOM 798 C C . TRP A 1 94 ? -15.859 -2.097 1.607 1.00 95.25 94 TRP A C 1
ATOM 800 O O . TRP A 1 94 ? -16.156 -2.201 2.793 1.00 95.25 94 TRP A O 1
ATOM 810 N N . ILE A 1 95 ? -15.972 -3.103 0.739 1.00 93.31 95 ILE A N 1
ATOM 811 C CA . ILE A 1 95 ? -16.468 -4.433 1.115 1.00 93.31 95 ILE A CA 1
ATOM 812 C C . ILE A 1 95 ? -15.551 -5.053 2.173 1.00 93.31 95 ILE A C 1
ATOM 814 O O . ILE A 1 95 ? -16.027 -5.496 3.220 1.00 93.31 95 ILE A O 1
ATOM 818 N N . ASP A 1 96 ? -14.242 -5.011 1.936 1.00 94.00 96 ASP A N 1
ATOM 819 C CA . ASP A 1 96 ? -13.258 -5.580 2.849 1.00 94.00 96 ASP A CA 1
ATOM 820 C C . ASP A 1 96 ? -13.206 -4.813 4.177 1.00 94.00 96 ASP A C 1
ATOM 822 O O . ASP A 1 96 ? -13.088 -5.425 5.238 1.00 94.00 96 ASP A O 1
ATOM 826 N N . ALA A 1 97 ? -13.355 -3.483 4.154 1.00 95.69 97 ALA A N 1
ATOM 827 C CA . ALA A 1 97 ? -13.397 -2.668 5.367 1.00 95.69 97 ALA A CA 1
ATOM 828 C C . ALA A 1 97 ? -14.614 -2.997 6.233 1.00 95.69 97 ALA A C 1
ATOM 830 O O . ALA A 1 97 ? -14.463 -3.160 7.440 1.00 95.69 97 ALA A O 1
ATOM 831 N N . LEU A 1 98 ? -15.795 -3.151 5.630 1.00 94.44 98 LEU A N 1
ATOM 832 C CA . LEU A 1 98 ? -17.018 -3.512 6.353 1.00 94.44 98 LEU A CA 1
ATOM 833 C C . LEU A 1 98 ? -16.913 -4.916 6.965 1.00 94.44 98 LEU A C 1
ATOM 835 O O . LEU A 1 98 ? -17.253 -5.109 8.132 1.00 94.44 98 LEU A O 1
ATOM 839 N N . ALA A 1 99 ? -16.379 -5.884 6.214 1.00 92.19 99 ALA A N 1
ATOM 840 C CA . ALA A 1 99 ? -16.119 -7.227 6.730 1.00 92.19 99 ALA A CA 1
ATOM 841 C C . ALA A 1 99 ? -15.063 -7.225 7.852 1.00 92.19 99 ALA A C 1
ATOM 843 O O . ALA A 1 99 ? -15.143 -8.004 8.802 1.00 92.19 99 ALA A O 1
ATOM 844 N N . TYR A 1 100 ? -14.056 -6.352 7.763 1.00 92.75 100 TYR A N 1
ATOM 845 C CA . TYR A 1 100 ? -13.030 -6.210 8.792 1.00 92.75 100 TYR A CA 1
ATOM 846 C C . TYR A 1 100 ? -13.574 -5.532 10.058 1.00 92.75 100 TYR A C 1
ATOM 848 O O . TYR A 1 100 ? -13.269 -5.976 11.162 1.00 92.75 100 TYR A O 1
ATOM 856 N N . GLU A 1 101 ? -14.409 -4.500 9.924 1.00 92.31 101 GLU A N 1
ATOM 857 C CA . GLU A 1 101 ? -15.029 -3.773 11.040 1.00 92.31 101 GLU A CA 1
ATOM 858 C C . GLU A 1 101 ? -15.905 -4.683 11.914 1.00 92.31 101 GLU A C 1
ATOM 860 O O . GLU A 1 101 ? -15.888 -4.576 13.141 1.00 92.31 101 GLU A O 1
ATOM 865 N N . GLN A 1 102 ? -16.609 -5.643 11.311 1.00 89.12 102 GLN A N 1
ATOM 866 C CA . GLN A 1 102 ? -17.438 -6.617 12.033 1.00 89.12 102 GLN A CA 1
ATOM 867 C C . GLN A 1 102 ? -16.648 -7.528 12.969 1.00 89.12 102 GLN A C 1
ATOM 869 O O . GLN A 1 102 ? -17.162 -7.933 14.013 1.00 89.12 102 GLN A O 1
ATOM 874 N N . LYS A 1 103 ? -15.366 -7.771 12.668 1.00 90.56 103 LYS A N 1
ATOM 875 C CA . LYS A 1 103 ? -14.454 -8.481 13.576 1.00 90.56 103 LYS A CA 1
ATOM 876 C C . LYS A 1 103 ? -14.148 -7.678 14.845 1.00 90.56 103 LYS A C 1
ATOM 878 O O . LYS A 1 103 ? -13.500 -8.205 15.744 1.00 90.56 103 LYS A O 1
ATOM 883 N N . LYS A 1 104 ? -14.621 -6.427 14.927 1.00 91.38 104 LYS A N 1
ATOM 884 C CA . LYS A 1 104 ? -14.435 -5.479 16.033 1.00 91.38 104 LYS A CA 1
ATOM 885 C C . LYS A 1 104 ? -12.955 -5.316 16.390 1.00 91.38 104 LYS A C 1
ATOM 887 O O . LYS A 1 104 ? -12.568 -5.618 17.520 1.00 91.38 104 LYS A O 1
ATOM 892 N N . PRO A 1 105 ? -12.124 -4.860 15.435 1.00 93.00 105 PRO A N 1
ATOM 893 C CA . PRO A 1 105 ? -10.710 -4.656 15.692 1.00 93.00 105 PRO A CA 1
ATOM 894 C C . PRO A 1 105 ? -10.499 -3.628 16.802 1.00 93.00 105 PRO A C 1
ATOM 896 O O . PRO A 1 105 ? -11.220 -2.634 16.918 1.00 93.00 105 PRO A O 1
ATOM 899 N N . PHE A 1 106 ? -9.469 -3.858 17.604 1.00 92.44 106 PHE A N 1
ATOM 900 C CA . PHE A 1 106 ? -8.983 -2.893 18.569 1.00 92.44 106 PHE A CA 1
ATOM 901 C C . PHE A 1 106 ? -8.231 -1.786 17.839 1.00 92.44 106 PHE A C 1
ATOM 903 O O . PHE A 1 106 ? -7.352 -2.040 17.014 1.00 92.44 106 PHE A O 1
ATOM 910 N N . LEU A 1 107 ? -8.586 -0.551 18.179 1.00 93.62 107 LEU A N 1
ATOM 911 C CA . LEU A 1 107 ? -7.957 0.651 17.663 1.00 93.62 107 LEU A CA 1
ATOM 912 C C . LEU A 1 107 ? -7.291 1.393 18.820 1.00 93.62 107 LEU A C 1
ATOM 914 O O . LEU A 1 107 ? -7.977 1.960 19.673 1.00 93.62 107 LEU A O 1
ATOM 918 N N . LYS A 1 108 ? -5.960 1.387 18.848 1.00 92.69 108 LYS A N 1
ATOM 919 C CA . LYS A 1 108 ? -5.152 2.149 19.810 1.00 92.69 108 LYS A CA 1
ATOM 920 C C . LYS A 1 108 ? -4.560 3.369 19.100 1.00 92.69 108 LYS A C 1
ATOM 922 O O . LYS A 1 108 ? -4.279 3.299 17.907 1.00 92.69 108 LYS A O 1
ATOM 927 N N . TYR A 1 109 ? -4.433 4.495 19.799 1.00 92.38 109 TYR A N 1
ATOM 928 C CA . TYR A 1 109 ? -3.966 5.758 19.218 1.00 92.38 109 TYR A CA 1
ATOM 929 C C . TYR A 1 109 ? -2.804 6.322 20.026 1.00 92.38 109 TYR A C 1
ATOM 931 O O . TYR A 1 109 ? -2.960 6.567 21.223 1.00 92.38 109 TYR A O 1
ATOM 939 N N . ASP A 1 110 ? -1.690 6.560 19.343 1.00 88.06 110 ASP A N 1
ATOM 940 C CA . ASP A 1 110 ? -0.527 7.261 19.862 1.00 88.06 110 ASP A CA 1
ATOM 941 C C . ASP A 1 110 ? -0.583 8.741 19.457 1.00 88.06 110 ASP A C 1
ATOM 943 O O . ASP A 1 110 ? -0.614 9.081 18.271 1.00 88.06 110 ASP A O 1
ATOM 947 N N . LYS A 1 111 ? -0.592 9.632 20.453 1.00 87.69 111 LYS A N 1
ATOM 948 C CA . LYS A 1 111 ? -0.637 11.089 20.239 1.00 87.69 111 LYS A CA 1
ATOM 949 C C . LYS A 1 111 ? 0.707 11.690 19.842 1.00 87.69 111 LYS A C 1
ATOM 951 O O . LYS A 1 111 ? 0.717 12.758 19.239 1.00 87.69 111 LYS A O 1
ATOM 956 N N . THR A 1 112 ? 1.807 11.067 20.239 1.00 84.75 112 THR A N 1
ATOM 957 C CA . THR A 1 112 ? 3.170 11.563 20.039 1.00 84.75 112 THR A CA 1
ATOM 958 C C . THR A 1 112 ? 3.554 11.445 18.573 1.00 84.75 112 THR A C 1
ATOM 960 O O . THR A 1 112 ? 4.083 12.387 17.985 1.00 84.75 112 THR A O 1
ATOM 963 N N . CYS A 1 113 ? 3.228 10.306 17.964 1.00 78.94 113 CYS A N 1
ATOM 964 C CA . CYS A 1 113 ? 3.579 10.009 16.579 1.00 78.94 113 CYS A CA 1
ATOM 965 C C . CYS A 1 113 ? 2.435 10.247 15.585 1.00 78.94 113 CYS A C 1
ATOM 967 O O . CYS A 1 113 ? 2.678 10.177 14.376 1.00 78.94 113 CYS A O 1
ATOM 969 N N . ASP A 1 114 ? 1.221 10.515 16.080 1.00 86.69 114 ASP A N 1
ATOM 970 C CA . ASP A 1 114 ? -0.018 10.608 15.297 1.00 86.69 114 ASP A CA 1
ATOM 971 C C . ASP A 1 114 ? -0.295 9.319 14.497 1.00 86.69 114 ASP A C 1
ATOM 973 O O . ASP A 1 114 ? -0.515 9.309 13.279 1.00 86.69 114 ASP A O 1
ATOM 977 N N . ILE A 1 115 ? -0.196 8.188 15.204 1.00 90.12 115 ILE A N 1
ATOM 978 C CA . ILE A 1 115 ? -0.308 6.841 14.637 1.00 90.12 115 ILE A CA 1
ATOM 979 C C . ILE A 1 115 ? -1.443 6.087 15.319 1.00 90.12 115 ILE A C 1
ATOM 981 O O . ILE A 1 115 ? -1.603 6.087 16.538 1.00 90.12 115 ILE A O 1
ATOM 985 N N . TYR A 1 116 ? -2.217 5.384 14.507 1.00 92.38 116 TYR A N 1
ATOM 986 C CA . TYR A 1 116 ? -3.165 4.379 14.942 1.00 92.38 116 TYR A CA 1
ATOM 987 C C . TYR A 1 116 ? -2.571 2.987 14.786 1.00 92.38 116 TYR A C 1
ATOM 989 O O . TYR A 1 116 ? -2.020 2.662 13.737 1.00 92.38 116 TYR A O 1
ATOM 997 N N . LEU A 1 117 ? -2.756 2.148 15.797 1.00 91.88 117 LEU A N 1
ATOM 998 C CA . LEU A 1 117 ? -2.523 0.714 15.708 1.00 91.88 117 LEU A CA 1
ATOM 999 C C . LEU A 1 117 ? -3.868 0.001 15.650 1.00 91.88 117 LEU A C 1
ATOM 1001 O O . LEU A 1 117 ? -4.687 0.107 16.568 1.00 91.88 117 LEU A O 1
ATOM 1005 N N . LEU A 1 118 ? -4.079 -0.719 14.557 1.00 92.50 118 LEU A N 1
ATOM 1006 C CA . LEU A 1 118 ? -5.254 -1.533 14.305 1.00 92.50 118 LEU A CA 1
ATOM 1007 C C . LEU A 1 118 ? -4.870 -3.009 14.440 1.00 92.50 118 LEU A C 1
ATOM 1009 O O . LEU A 1 118 ? -3.988 -3.491 13.732 1.00 92.50 118 LEU A O 1
ATOM 1013 N N . THR A 1 119 ? -5.535 -3.736 15.333 1.00 90.75 119 THR A N 1
ATOM 1014 C CA . THR A 1 119 ? -5.247 -5.155 15.593 1.00 90.75 119 THR A CA 1
ATOM 1015 C C . THR A 1 119 ? -6.514 -5.925 15.960 1.00 90.75 119 THR A C 1
ATOM 1017 O O . THR A 1 119 ? -7.471 -5.354 16.477 1.00 90.75 119 THR A O 1
ATOM 1020 N N . LEU A 1 120 ? -6.544 -7.227 15.679 1.00 88.50 120 LEU A N 1
ATOM 1021 C CA . LEU A 1 120 ? -7.589 -8.132 16.173 1.00 88.50 120 LEU A CA 1
ATOM 1022 C C . LEU A 1 120 ? -7.221 -8.755 17.526 1.00 88.50 120 LEU A C 1
ATOM 1024 O O . LEU A 1 120 ? -8.092 -9.300 18.202 1.00 88.50 120 LEU A O 1
ATOM 1028 N N . ASP A 1 121 ? -5.955 -8.665 17.928 1.00 84.56 121 ASP A N 1
ATOM 1029 C CA . ASP A 1 121 ? -5.468 -9.216 19.183 1.00 84.56 121 ASP A CA 1
ATOM 1030 C C . ASP A 1 121 ? -5.451 -8.134 20.268 1.00 84.56 121 ASP A C 1
ATOM 1032 O O . ASP A 1 121 ? -4.828 -7.078 20.153 1.00 84.56 121 ASP A O 1
ATOM 1036 N N . LYS A 1 122 ? -6.162 -8.410 21.361 1.00 78.75 122 LYS A N 1
ATOM 1037 C CA . LYS A 1 122 ? -6.277 -7.502 22.500 1.00 78.75 122 LYS A CA 1
ATOM 1038 C C . LYS A 1 122 ? -4.949 -7.330 23.248 1.00 78.75 122 LYS A C 1
ATOM 1040 O O . LYS A 1 122 ? -4.765 -6.302 23.904 1.00 78.75 122 LYS A O 1
ATOM 1045 N N . MET A 1 123 ? -4.065 -8.326 23.173 1.00 77.75 123 MET A N 1
ATOM 1046 C CA . MET A 1 123 ? -2.826 -8.402 23.951 1.00 77.75 123 MET A CA 1
ATOM 1047 C C . MET A 1 123 ? -1.675 -7.587 23.358 1.00 77.75 123 MET A C 1
ATOM 1049 O O . MET A 1 123 ? -0.681 -7.383 24.042 1.00 77.75 123 MET A O 1
ATOM 1053 N N . VAL A 1 124 ? -1.802 -7.088 22.125 1.00 76.50 124 VAL A N 1
ATOM 1054 C CA . VAL A 1 124 ? -0.733 -6.320 21.469 1.00 76.50 124 VAL A CA 1
ATOM 1055 C C . VAL A 1 124 ? -0.596 -4.958 22.137 1.00 76.50 124 VAL A C 1
ATOM 1057 O O . VAL A 1 124 ? -1.458 -4.097 21.953 1.00 76.50 124 VAL A O 1
ATOM 1060 N N . ASP A 1 125 ? 0.454 -4.752 22.928 1.00 78.00 125 ASP A N 1
ATOM 1061 C CA . ASP A 1 125 ? 0.776 -3.455 23.525 1.00 78.00 125 ASP A CA 1
ATOM 1062 C C . ASP A 1 125 ? 1.282 -2.474 22.450 1.00 78.00 125 ASP A C 1
ATOM 1064 O O . ASP A 1 125 ? 2.072 -2.842 21.585 1.00 78.00 125 ASP A O 1
ATOM 1068 N N . LEU A 1 126 ? 0.773 -1.238 22.473 1.00 75.62 126 LEU A N 1
ATOM 1069 C CA . LEU A 1 126 ? 1.123 -0.212 21.490 1.00 75.62 126 LEU A CA 1
ATOM 1070 C C . LEU A 1 126 ? 2.538 0.321 21.714 1.00 75.62 126 LEU A C 1
ATOM 1072 O O . LEU A 1 126 ? 3.261 0.483 20.739 1.00 75.62 126 LEU A O 1
ATOM 1076 N N . GLU A 1 127 ? 2.916 0.579 22.966 1.00 76.12 127 GLU A N 1
ATOM 1077 C CA . GLU A 1 127 ? 4.240 1.113 23.301 1.00 76.12 127 GLU A CA 1
ATOM 1078 C C . GLU A 1 127 ? 5.295 0.065 22.961 1.00 76.12 127 GLU A C 1
ATOM 1080 O O . GLU A 1 127 ? 6.187 0.333 22.168 1.00 76.12 127 GLU A O 1
ATOM 1085 N N . GLN A 1 128 ? 5.083 -1.183 23.392 1.00 74.00 128 GLN A N 1
ATOM 1086 C CA . GLN A 1 128 ? 5.972 -2.289 23.035 1.00 74.00 128 GLN A CA 1
ATOM 1087 C C . GLN A 1 128 ? 6.067 -2.493 21.514 1.00 74.00 128 GLN A C 1
ATOM 1089 O O . GLN A 1 128 ? 7.135 -2.797 20.990 1.00 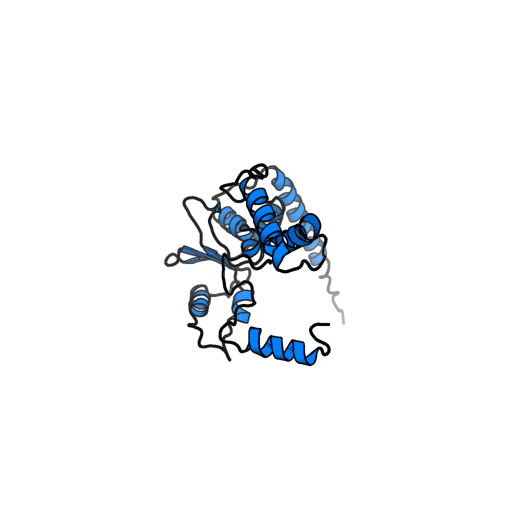74.00 128 GLN A O 1
ATOM 1094 N N . TYR A 1 129 ? 4.962 -2.351 20.774 1.00 73.38 129 TYR A N 1
ATOM 1095 C CA . TYR A 1 129 ? 4.982 -2.461 19.314 1.00 73.38 129 TYR A CA 1
ATOM 1096 C C . TYR A 1 129 ? 5.810 -1.338 18.667 1.00 73.38 129 TYR A C 1
ATOM 1098 O O . TYR A 1 129 ? 6.555 -1.602 17.724 1.00 73.38 129 TYR A O 1
ATOM 1106 N N . LEU A 1 130 ? 5.674 -0.099 19.151 1.00 72.50 130 LEU A N 1
ATOM 1107 C CA . LEU A 1 130 ? 6.422 1.057 18.650 1.00 72.50 130 LEU A CA 1
ATOM 1108 C C . LEU A 1 130 ? 7.908 0.977 19.021 1.00 72.50 130 LEU A C 1
ATOM 1110 O O . LEU A 1 130 ? 8.738 1.161 18.138 1.00 72.50 130 LEU A O 1
ATOM 1114 N N . ASP A 1 131 ? 8.245 0.603 20.254 1.00 71.75 131 ASP A N 1
ATOM 1115 C CA . ASP A 1 131 ? 9.632 0.414 20.702 1.00 71.75 131 ASP A CA 1
ATOM 1116 C C . ASP A 1 131 ? 10.361 -0.621 19.831 1.00 71.75 131 ASP A C 1
ATOM 1118 O O . ASP A 1 131 ? 11.519 -0.452 19.456 1.00 71.75 131 ASP A O 1
ATOM 1122 N N . ASN A 1 132 ? 9.656 -1.680 19.423 1.00 67.62 132 ASN A N 1
ATOM 1123 C CA . ASN A 1 132 ? 10.208 -2.683 18.518 1.00 67.62 132 ASN A CA 1
ATOM 1124 C C . ASN A 1 132 ? 10.373 -2.193 17.067 1.00 67.62 132 ASN A C 1
ATOM 1126 O O . ASN A 1 132 ? 11.159 -2.774 16.316 1.00 67.62 132 ASN A O 1
ATOM 1130 N N . LEU A 1 133 ? 9.642 -1.153 16.647 1.00 66.38 133 LEU A N 1
ATOM 1131 C CA . LEU A 1 133 ? 9.865 -0.503 15.350 1.00 66.38 133 LEU A CA 1
ATOM 1132 C C . LEU A 1 133 ? 11.126 0.369 15.349 1.00 66.38 133 LEU A C 1
ATOM 1134 O O . LEU A 1 133 ? 11.689 0.592 14.279 1.00 66.38 133 LEU A O 1
ATOM 1138 N N . GLU A 1 134 ? 11.568 0.837 16.516 1.00 63.97 134 GLU A N 1
ATOM 1139 C CA . GLU A 1 134 ? 12.771 1.657 16.693 1.00 63.97 134 GLU A CA 1
ATOM 1140 C C . GLU A 1 134 ? 14.061 0.819 16.838 1.00 63.97 134 GLU A C 1
ATOM 1142 O O . GLU A 1 134 ? 15.098 1.369 17.192 1.00 63.97 134 GLU A O 1
ATOM 1147 N N . CYS A 1 135 ? 14.058 -0.497 16.548 1.00 61.47 135 CYS A N 1
ATOM 1148 C CA . CYS A 1 135 ? 15.300 -1.291 16.587 1.00 61.47 135 CYS A CA 1
ATOM 1149 C C . CYS A 1 135 ? 16.306 -0.758 15.553 1.00 61.47 135 CYS A C 1
ATOM 1151 O O . CYS A 1 135 ? 16.117 -0.909 14.342 1.00 61.47 135 CYS A O 1
ATOM 1153 N N . ASP A 1 136 ? 17.392 -0.166 16.048 1.00 54.97 136 ASP A N 1
ATOM 1154 C CA . ASP A 1 136 ? 18.466 0.472 15.286 1.00 54.97 136 ASP A CA 1
ATOM 1155 C C . ASP A 1 136 ? 19.343 -0.545 14.527 1.00 54.97 136 ASP A C 1
ATOM 1157 O O . ASP A 1 136 ? 20.534 -0.639 14.783 1.00 54.97 136 ASP A O 1
ATOM 1161 N N . GLY A 1 137 ? 18.781 -1.334 13.606 1.00 52.81 137 GLY A N 1
ATOM 1162 C CA . GLY A 1 137 ? 19.476 -2.005 12.488 1.00 52.81 137 GLY A CA 1
ATOM 1163 C C . GLY A 1 137 ? 20.574 -3.051 12.773 1.00 52.81 137 GLY A C 1
ATOM 1164 O O . GLY A 1 137 ? 20.851 -3.865 11.895 1.00 52.81 137 GLY A O 1
ATOM 1165 N N . ASP A 1 138 ? 21.170 -3.088 13.965 1.00 55.06 138 ASP A N 1
ATOM 1166 C CA . ASP A 1 138 ? 22.272 -3.981 14.351 1.00 55.06 138 ASP A CA 1
ATOM 1167 C C . ASP A 1 138 ? 21.766 -5.316 14.937 1.00 55.06 138 ASP A C 1
ATOM 1169 O O . ASP A 1 138 ? 22.536 -6.227 15.242 1.00 55.06 138 ASP A O 1
ATOM 1173 N N . CYS A 1 139 ? 20.449 -5.468 15.059 1.00 55.91 139 CYS A N 1
ATOM 1174 C CA . CYS A 1 139 ? 19.755 -6.626 15.608 1.00 55.91 139 CYS A CA 1
ATOM 1175 C C . CYS A 1 139 ? 19.459 -7.687 14.517 1.00 55.91 139 CYS A C 1
ATOM 1177 O O . CYS A 1 139 ? 18.305 -7.9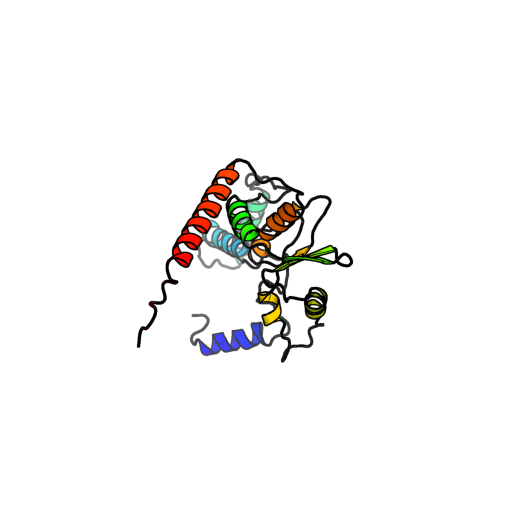68 14.215 1.00 55.91 139 CYS A O 1
ATOM 1179 N N . ILE A 1 140 ? 20.489 -8.272 13.885 1.00 50.03 140 ILE A N 1
ATOM 1180 C CA . ILE A 1 140 ? 20.308 -9.238 12.771 1.00 50.03 140 ILE A CA 1
ATOM 1181 C C . ILE A 1 140 ? 19.937 -10.659 13.242 1.00 50.03 140 ILE A C 1
ATOM 1183 O O . ILE A 1 140 ? 19.194 -11.341 12.539 1.00 50.03 140 ILE A O 1
ATOM 1187 N N . ASP A 1 141 ? 20.376 -11.102 14.424 1.00 51.09 141 ASP A N 1
ATOM 1188 C CA . ASP A 1 141 ? 20.297 -12.535 14.765 1.00 51.09 141 ASP A CA 1
ATOM 1189 C C . ASP A 1 141 ? 19.164 -12.925 15.739 1.00 51.09 141 ASP A C 1
ATOM 1191 O O . ASP A 1 141 ? 18.793 -14.096 15.792 1.00 51.09 141 ASP A O 1
ATOM 1195 N N . GLU A 1 142 ? 18.549 -11.975 16.458 1.00 49.47 142 GLU A N 1
ATOM 1196 C CA . GLU A 1 142 ? 17.500 -12.269 17.462 1.00 49.47 142 GLU A CA 1
ATOM 1197 C C . GLU A 1 142 ? 16.350 -11.244 17.492 1.00 49.47 142 GLU A C 1
ATOM 1199 O O . GLU A 1 142 ? 15.619 -11.147 18.477 1.00 49.47 142 GLU A O 1
ATOM 1204 N N . CYS A 1 143 ? 16.154 -10.447 16.438 1.00 49.38 143 CYS A N 1
ATOM 1205 C CA . CYS A 1 143 ? 15.036 -9.507 16.449 1.00 49.38 143 CYS A CA 1
ATOM 1206 C C . CYS A 1 143 ? 13.721 -10.242 16.149 1.00 49.38 143 CYS A C 1
ATOM 1208 O O . CYS A 1 143 ? 13.478 -10.688 15.027 1.00 49.38 143 CYS A O 1
ATOM 1210 N N . GLU A 1 144 ? 12.819 -10.295 17.132 1.00 51.09 144 GLU A N 1
ATOM 1211 C CA . GLU A 1 144 ? 11.426 -10.752 16.990 1.00 51.09 144 GLU A CA 1
ATOM 1212 C C . GLU A 1 144 ? 10.588 -9.891 16.012 1.00 51.09 144 GLU A C 1
ATOM 1214 O O . GLU A 1 144 ? 9.376 -10.078 15.892 1.00 51.09 144 GLU A O 1
ATOM 1219 N N . PHE A 1 145 ? 11.214 -8.980 15.262 1.00 46.28 145 PHE A N 1
ATOM 1220 C CA . PHE A 1 145 ? 10.619 -8.075 14.279 1.00 46.28 145 PHE A CA 1
ATOM 1221 C C . PHE A 1 145 ? 9.687 -8.776 13.278 1.00 46.28 145 PHE A C 1
ATOM 1223 O O . PHE A 1 145 ? 8.609 -8.270 12.957 1.00 46.28 145 PHE A O 1
ATOM 1230 N N . THR A 1 146 ? 10.041 -9.986 12.824 1.00 47.94 146 THR A N 1
ATOM 1231 C CA . THR A 1 146 ? 9.182 -10.786 11.932 1.00 47.94 146 THR A CA 1
ATOM 1232 C C . THR A 1 146 ? 7.896 -11.265 12.598 1.00 47.94 146 THR A C 1
ATOM 1234 O O . THR A 1 146 ? 6.900 -11.459 11.906 1.00 47.94 146 THR A O 1
ATOM 1237 N N . SER A 1 147 ? 7.887 -11.445 13.921 1.00 49.00 147 SER A N 1
ATOM 1238 C CA . SER A 1 147 ? 6.683 -11.837 14.654 1.00 49.00 147 SER A CA 1
ATOM 1239 C C . SER A 1 147 ? 5.747 -10.645 14.868 1.00 49.00 147 SER A C 1
ATOM 1241 O O . SER A 1 147 ? 4.537 -10.788 14.729 1.00 49.00 147 SER A O 1
ATOM 1243 N N . ILE A 1 148 ? 6.278 -9.442 15.075 1.00 49.66 148 ILE A N 1
ATOM 1244 C CA . ILE A 1 148 ? 5.497 -8.255 15.451 1.00 49.66 148 ILE A CA 1
ATOM 1245 C C . ILE A 1 148 ? 4.670 -7.714 14.278 1.00 49.66 148 ILE A C 1
ATOM 1247 O O . ILE A 1 148 ? 3.498 -7.372 14.452 1.00 49.66 148 ILE A O 1
ATOM 1251 N N . HIS A 1 149 ? 5.205 -7.769 13.054 1.00 51.78 149 HIS A N 1
ATOM 1252 C CA . HIS A 1 149 ? 4.444 -7.439 11.843 1.00 51.78 149 HIS A CA 1
ATOM 1253 C C . HIS A 1 149 ? 3.249 -8.372 11.571 1.00 51.78 149 HIS A C 1
ATOM 1255 O O . HIS A 1 149 ? 2.382 -8.021 10.769 1.00 51.78 149 HIS A O 1
ATOM 1261 N N . SER A 1 150 ? 3.157 -9.530 12.238 1.00 56.81 150 SER A N 1
ATOM 1262 C CA . SER A 1 150 ? 1.984 -10.414 12.135 1.00 56.81 150 SER A CA 1
ATOM 1263 C C . SER A 1 150 ? 0.783 -9.917 12.941 1.00 56.81 150 SER A C 1
ATOM 1265 O O . SER A 1 150 ? -0.340 -10.339 12.664 1.00 56.81 150 SER A O 1
ATOM 1267 N N . PHE A 1 151 ? 0.993 -9.060 13.946 1.00 65.94 151 PHE A N 1
ATOM 1268 C CA . PHE A 1 151 ? -0.012 -8.814 14.984 1.00 65.94 151 PHE A CA 1
ATOM 1269 C C . PHE A 1 151 ? -0.699 -7.448 14.906 1.00 65.94 151 PHE A C 1
ATOM 1271 O O . PHE A 1 151 ? -1.736 -7.261 15.544 1.00 65.94 151 PHE A O 1
ATOM 1278 N N . GLY A 1 152 ? -0.192 -6.495 14.121 1.00 79.81 152 GLY A N 1
ATOM 1279 C CA . GLY A 1 152 ? -0.756 -5.147 14.077 1.00 79.81 152 GLY A CA 1
ATOM 1280 C C . GLY A 1 152 ? -0.499 -4.399 12.776 1.00 79.81 152 GLY A C 1
ATOM 1281 O O . GLY A 1 152 ? 0.489 -4.616 12.082 1.00 79.81 152 GLY A O 1
ATOM 1282 N N . ILE A 1 153 ? -1.424 -3.501 12.447 1.00 88.75 153 ILE A N 1
ATOM 1283 C CA . ILE A 1 153 ? -1.348 -2.621 11.285 1.00 88.75 153 ILE A CA 1
ATOM 1284 C C . ILE A 1 153 ? -1.240 -1.191 11.789 1.00 88.75 153 ILE A C 1
ATOM 1286 O O . ILE A 1 153 ? -2.121 -0.716 12.506 1.00 88.75 153 ILE A O 1
ATOM 1290 N N . THR A 1 154 ? -0.176 -0.495 11.400 1.00 89.81 154 THR A N 1
ATOM 1291 C CA . THR A 1 154 ? 0.017 0.912 11.743 1.00 89.81 154 THR A CA 1
ATOM 1292 C C . THR A 1 154 ? -0.532 1.800 10.647 1.00 89.81 154 THR A C 1
ATOM 1294 O O . THR A 1 154 ? -0.382 1.529 9.453 1.00 89.81 154 THR A O 1
ATOM 1297 N N . ILE A 1 155 ? -1.216 2.859 11.063 1.00 93.19 155 ILE A N 1
ATOM 1298 C CA . ILE A 1 155 ? -1.845 3.830 10.181 1.00 93.19 155 ILE A CA 1
ATOM 1299 C C . ILE A 1 155 ? -1.433 5.214 10.663 1.00 93.19 155 ILE A C 1
ATOM 1301 O O . ILE A 1 155 ? -1.830 5.635 11.747 1.00 93.19 155 ILE A O 1
ATOM 1305 N N . ARG A 1 156 ? -0.635 5.925 9.868 1.00 92.62 156 ARG A N 1
ATOM 1306 C CA . ARG A 1 156 ? -0.314 7.331 10.123 1.00 92.62 156 ARG A CA 1
ATOM 1307 C C . ARG A 1 156 ? -1.400 8.172 9.483 1.00 92.62 156 ARG A C 1
ATOM 1309 O O . ARG A 1 156 ? -1.577 8.137 8.265 1.00 92.62 156 ARG A O 1
ATOM 1316 N N . PHE A 1 157 ? -2.145 8.893 10.303 1.00 91.06 157 PHE A N 1
ATOM 1317 C CA . PHE A 1 157 ? -3.361 9.548 9.852 1.00 91.06 157 PHE A CA 1
ATOM 1318 C C . PHE A 1 157 ? -3.112 11.017 9.512 1.00 91.06 157 PHE A C 1
ATOM 1320 O O . PHE A 1 157 ? -2.394 11.711 10.219 1.00 91.06 157 PHE A O 1
ATOM 1327 N N . VAL A 1 158 ? -3.702 11.501 8.419 1.00 91.12 158 VAL A N 1
ATOM 1328 C CA . VAL A 1 158 ? -3.587 12.901 7.990 1.00 91.12 158 VAL A CA 1
ATOM 1329 C C . VAL A 1 158 ? -4.933 13.593 8.171 1.00 91.12 158 VAL A C 1
ATOM 1331 O O . VAL A 1 158 ? -5.844 13.441 7.362 1.00 91.12 158 VAL A O 1
ATOM 1334 N N . TRP A 1 159 ? -5.077 14.369 9.245 1.00 86.50 159 TRP A N 1
ATOM 1335 C CA . TRP A 1 159 ? -6.376 14.901 9.679 1.00 86.50 159 TRP A CA 1
ATOM 1336 C C . TRP A 1 159 ? -7.048 15.858 8.694 1.00 86.50 159 TRP A C 1
ATOM 1338 O O . TRP A 1 159 ? -8.273 15.864 8.594 1.00 86.50 159 TRP A O 1
ATOM 1348 N N . TRP A 1 160 ? -6.274 16.669 7.967 1.00 89.62 160 TRP A N 1
ATOM 1349 C CA . TRP A 1 160 ? -6.830 17.641 7.016 1.00 89.62 160 TRP A CA 1
ATOM 1350 C C . TRP A 1 160 ? -7.291 16.998 5.706 1.00 89.62 160 TRP A C 1
ATOM 1352 O O . TRP A 1 160 ? -8.169 17.536 5.037 1.00 89.62 160 TRP A O 1
ATOM 1362 N N . ASN A 1 161 ? -6.711 15.856 5.335 1.00 92.19 161 ASN A N 1
ATOM 1363 C CA . ASN A 1 161 ? -7.163 15.053 4.210 1.00 92.19 161 ASN A CA 1
ATOM 1364 C C . ASN A 1 161 ? -6.709 13.606 4.411 1.00 92.19 161 ASN A C 1
ATOM 1366 O O . ASN A 1 161 ? -5.587 13.219 4.079 1.00 92.19 161 ASN A O 1
ATOM 1370 N N . TRP A 1 162 ? -7.626 12.804 4.943 1.00 92.88 162 TRP A N 1
ATOM 1371 C CA . TRP A 1 162 ? -7.360 11.423 5.319 1.00 92.88 162 TRP A CA 1
ATOM 1372 C C . TRP A 1 162 ? -6.951 10.544 4.138 1.00 92.88 162 TRP A C 1
ATOM 1374 O O . TRP A 1 162 ? -6.355 9.493 4.366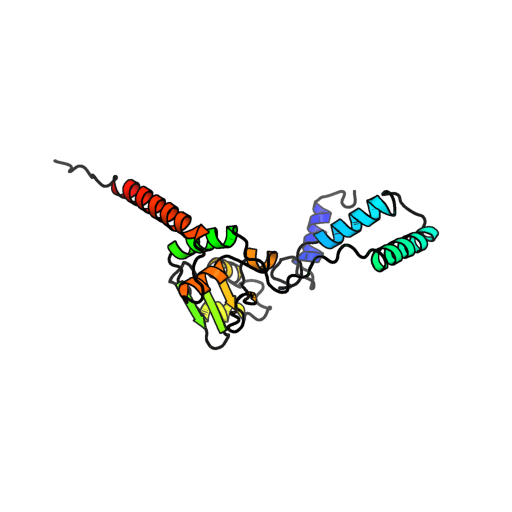 1.00 92.88 162 TRP A O 1
ATOM 1384 N N . LYS A 1 163 ? -7.232 10.951 2.893 1.00 92.31 163 LYS A N 1
ATOM 1385 C CA . LYS A 1 163 ? -6.827 10.204 1.697 1.00 92.31 163 LYS A CA 1
ATOM 1386 C C . LYS A 1 163 ? -5.308 10.131 1.541 1.00 92.31 163 LYS A C 1
ATOM 1388 O O . LYS A 1 163 ? -4.827 9.230 0.868 1.00 92.31 163 LYS A O 1
ATOM 1393 N N . PHE A 1 164 ? -4.572 11.035 2.189 1.00 91.44 164 PHE A N 1
ATOM 1394 C CA . PHE A 1 164 ? -3.109 11.011 2.268 1.00 91.44 164 PHE A CA 1
ATOM 1395 C C . PHE A 1 164 ? -2.576 10.300 3.520 1.00 91.44 164 PHE A C 1
ATOM 1397 O O . PHE A 1 164 ? -1.374 10.333 3.777 1.00 91.44 164 PHE A O 1
ATOM 1404 N N . SER A 1 165 ? -3.447 9.670 4.313 1.00 93.62 165 SER A N 1
ATOM 1405 C CA . SER A 1 165 ? -3.015 8.804 5.414 1.00 93.62 165 SER A CA 1
ATOM 1406 C C . SER A 1 165 ? -2.269 7.597 4.863 1.00 93.62 165 SER A C 1
ATOM 1408 O O . SER A 1 165 ? -2.625 7.082 3.805 1.00 93.62 165 SER A O 1
ATOM 1410 N N . SER A 1 166 ? -1.278 7.110 5.604 1.00 92.56 166 SER A N 1
ATOM 1411 C CA . SER A 1 166 ? -0.505 5.935 5.219 1.00 92.56 166 SER A CA 1
ATOM 1412 C C . SER A 1 166 ? -0.787 4.732 6.096 1.00 92.56 166 SER A C 1
ATOM 1414 O O . SER A 1 166 ? -1.214 4.870 7.239 1.00 92.56 166 SER A O 1
ATOM 1416 N N . CYS A 1 167 ? -0.572 3.538 5.551 1.00 92.38 167 CYS A N 1
ATOM 1417 C CA . CYS A 1 167 ? -0.786 2.282 6.254 1.00 92.38 167 CYS A CA 1
ATOM 1418 C C . CYS A 1 167 ? 0.369 1.310 5.988 1.00 92.38 167 CYS A C 1
ATOM 1420 O O . CYS A 1 167 ? 0.893 1.258 4.879 1.00 92.38 167 CYS A O 1
ATOM 1422 N N . SER A 1 168 ? 0.755 0.515 6.986 1.00 88.31 168 SER A N 1
ATOM 1423 C CA . SER A 1 168 ? 1.821 -0.486 6.846 1.00 88.31 168 SER A CA 1
ATOM 1424 C C . SER A 1 168 ? 1.403 -1.761 6.108 1.00 88.31 168 SER A C 1
ATOM 1426 O O . SER A 1 168 ? 2.238 -2.628 5.859 1.00 88.31 168 SER A O 1
ATOM 1428 N N . CYS A 1 169 ? 0.121 -1.919 5.763 1.00 87.94 169 CYS A N 1
ATOM 1429 C CA . CYS A 1 169 ? -0.350 -3.129 5.097 1.00 87.94 169 CYS A CA 1
ATOM 1430 C C . CYS A 1 169 ? 0.087 -3.199 3.624 1.00 87.94 169 CYS A C 1
ATOM 1432 O O . CYS A 1 169 ? 0.271 -2.185 2.946 1.00 87.94 169 CYS A O 1
ATOM 1434 N N . ARG A 1 170 ? 0.162 -4.426 3.104 1.00 85.75 170 ARG A N 1
ATOM 1435 C CA . ARG A 1 170 ? 0.550 -4.718 1.718 1.00 85.75 170 ARG A CA 1
ATOM 1436 C C . ARG A 1 170 ? -0.289 -3.972 0.677 1.00 85.75 170 ARG A C 1
ATOM 1438 O O . ARG A 1 170 ? 0.263 -3.455 -0.289 1.00 85.75 170 ARG A O 1
ATOM 1445 N N . ASP A 1 171 ? -1.608 -3.916 0.858 1.00 89.06 171 ASP A N 1
ATOM 1446 C CA . ASP A 1 171 ? -2.497 -3.290 -0.129 1.00 89.06 171 ASP A CA 1
ATOM 1447 C C . ASP A 1 171 ? -2.226 -1.790 -0.255 1.00 89.06 171 ASP A C 1
ATOM 1449 O O . ASP A 1 171 ? -2.189 -1.263 -1.364 1.00 89.06 171 ASP A O 1
ATOM 1453 N N . TYR A 1 172 ? -1.926 -1.117 0.862 1.00 90.06 172 TYR A N 1
ATOM 1454 C CA . TYR A 1 172 ? -1.533 0.288 0.836 1.00 90.06 172 TYR A CA 1
ATOM 1455 C C . TYR A 1 172 ? -0.198 0.494 0.117 1.00 90.06 172 TYR A C 1
ATOM 1457 O O . TYR A 1 172 ? -0.092 1.392 -0.710 1.00 90.06 172 TYR A O 1
ATOM 1465 N N . LEU A 1 173 ? 0.807 -0.347 0.376 1.00 83.44 173 LEU A N 1
ATOM 1466 C CA . LEU A 1 173 ? 2.104 -0.241 -0.307 1.00 83.44 173 LEU A CA 1
ATOM 1467 C C . LEU A 1 173 ? 1.981 -0.390 -1.830 1.00 83.44 173 LEU A C 1
ATOM 1469 O O . LEU A 1 173 ? 2.790 0.160 -2.574 1.00 83.44 173 LEU A O 1
ATOM 1473 N N . LYS A 1 174 ? 0.958 -1.113 -2.295 1.00 82.19 174 LYS A N 1
ATOM 1474 C CA . LYS A 1 174 ? 0.706 -1.343 -3.716 1.00 82.19 174 LYS A CA 1
ATOM 1475 C C . LYS A 1 174 ? -0.161 -0.265 -4.365 1.00 82.19 174 LYS A C 1
ATOM 1477 O O . LYS A 1 174 ? 0.123 0.150 -5.485 1.00 82.19 174 LYS A O 1
ATOM 1482 N N . ASP A 1 175 ? -1.245 0.121 -3.703 1.00 85.88 175 ASP A N 1
ATOM 1483 C CA . ASP A 1 175 ? -2.319 0.921 -4.298 1.00 85.88 175 ASP A CA 1
ATOM 1484 C C . ASP A 1 175 ? -2.483 2.309 -3.649 1.00 85.88 175 ASP A C 1
ATOM 1486 O O . ASP A 1 175 ? -3.346 3.076 -4.072 1.00 85.88 175 ASP A O 1
ATOM 1490 N N . TYR A 1 176 ? -1.685 2.639 -2.626 1.00 88.75 176 TYR A N 1
ATOM 1491 C CA . TYR A 1 176 ? -1.778 3.863 -1.811 1.00 88.75 176 TYR A CA 1
ATOM 1492 C C . TYR A 1 176 ? -3.148 4.073 -1.137 1.00 88.75 176 TYR A C 1
ATOM 1494 O O . TYR A 1 176 ? -3.481 5.165 -0.685 1.00 88.75 176 TYR A O 1
ATOM 1502 N N . MET A 1 177 ? -3.954 3.014 -1.048 1.00 92.94 177 MET A N 1
ATOM 1503 C CA . MET A 1 177 ? -5.239 2.980 -0.358 1.00 92.94 177 MET A CA 1
ATOM 1504 C C . MET A 1 177 ? -5.516 1.549 0.104 1.00 92.94 177 MET A C 1
ATOM 1506 O O . MET A 1 177 ? -5.112 0.590 -0.551 1.00 92.94 177 MET A O 1
ATOM 1510 N N . CYS A 1 178 ? -6.189 1.383 1.240 1.00 95.50 178 CYS A N 1
ATOM 1511 C CA . CYS A 1 178 ? -6.545 0.062 1.756 1.00 95.50 178 CYS A CA 1
ATOM 1512 C C . CYS A 1 178 ? -7.776 0.122 2.665 1.00 95.50 178 CYS A C 1
ATOM 1514 O O . CYS A 1 178 ? -8.166 1.190 3.144 1.00 95.50 178 CYS A O 1
ATOM 1516 N N . GLN A 1 179 ? -8.337 -1.047 2.972 1.00 96.31 179 GLN A N 1
ATOM 1517 C CA . GLN A 1 179 ? -9.469 -1.191 3.890 1.00 96.31 179 GLN A CA 1
ATOM 1518 C C . GLN A 1 179 ? -9.190 -0.660 5.307 1.00 96.31 179 GLN A C 1
ATOM 1520 O O . GLN A 1 179 ? -10.087 -0.132 5.954 1.00 96.31 179 GLN A O 1
ATOM 1525 N N . HIS A 1 180 ? -7.950 -0.748 5.799 1.00 96.38 180 HIS A N 1
ATOM 1526 C CA . HIS A 1 180 ? -7.624 -0.404 7.186 1.00 96.38 180 HIS A CA 1
ATOM 1527 C C . HIS A 1 180 ? -7.769 1.098 7.462 1.00 96.38 180 HIS A C 1
ATOM 1529 O O . HIS A 1 180 ? -8.255 1.478 8.524 1.00 96.38 180 HIS A O 1
ATOM 1535 N N . ILE A 1 181 ? -7.438 1.952 6.485 1.00 96.44 181 ILE A N 1
ATOM 1536 C CA . ILE A 1 181 ? -7.679 3.403 6.571 1.00 96.44 181 ILE A CA 1
ATOM 1537 C C . ILE A 1 181 ? -9.186 3.676 6.697 1.00 96.44 181 ILE A C 1
ATOM 1539 O O . ILE A 1 181 ? -9.606 4.461 7.547 1.00 96.44 181 ILE A O 1
ATOM 1543 N N . ILE A 1 182 ? -10.008 2.978 5.904 1.00 96.69 182 ILE A N 1
ATOM 1544 C CA . ILE A 1 182 ? -11.474 3.096 5.933 1.00 96.69 182 ILE A CA 1
ATOM 1545 C C . ILE A 1 182 ? -12.026 2.642 7.292 1.00 96.69 182 ILE A C 1
ATOM 1547 O O . ILE A 1 182 ? -12.847 3.343 7.876 1.00 96.69 182 ILE A O 1
ATOM 1551 N N . VAL A 1 183 ? -11.535 1.529 7.847 1.00 96.81 183 VAL A N 1
ATOM 1552 C CA . VAL A 1 183 ? -11.943 1.025 9.173 1.00 96.81 183 VAL A CA 1
ATOM 1553 C C . VAL A 1 183 ? -11.662 2.044 10.279 1.00 96.81 183 VAL A C 1
ATOM 1555 O O . VAL A 1 183 ? -12.517 2.266 11.139 1.00 96.81 183 VAL A O 1
ATOM 1558 N N . VAL A 1 184 ? -10.495 2.700 10.262 1.00 95.62 184 VAL A N 1
ATOM 1559 C CA . VAL A 1 184 ? -10.171 3.759 11.236 1.00 95.62 184 VAL A CA 1
ATOM 1560 C C . VAL A 1 184 ? -11.145 4.927 11.114 1.00 95.62 184 VAL A C 1
ATOM 1562 O O . VAL A 1 184 ? -11.657 5.409 12.125 1.00 95.62 184 VAL A O 1
ATOM 1565 N N . LEU A 1 185 ? -11.458 5.347 9.888 1.00 95.31 185 LEU A N 1
ATOM 1566 C CA . LEU A 1 185 ? -12.406 6.430 9.627 1.00 95.31 185 LEU A CA 1
ATOM 1567 C C . LEU A 1 185 ? -13.830 6.101 10.084 1.00 95.31 185 LEU A C 1
ATOM 1569 O O . LEU A 1 185 ? -14.487 6.960 10.674 1.00 95.31 185 LEU A O 1
ATOM 1573 N N . LEU A 1 186 ? -14.297 4.872 9.844 1.00 95.19 186 LEU A N 1
ATOM 1574 C CA . LEU A 1 186 ? -15.606 4.391 10.295 1.00 95.19 186 LEU A CA 1
ATOM 1575 C C . LEU A 1 186 ? -15.670 4.323 11.822 1.00 95.19 186 LEU A C 1
ATOM 1577 O O . LEU A 1 186 ? -16.578 4.892 12.429 1.00 95.19 186 LEU A O 1
ATOM 1581 N N . SER A 1 187 ? -14.630 3.770 12.452 1.00 93.62 187 SER A N 1
ATOM 1582 C CA . SER A 1 187 ? -14.504 3.701 13.915 1.00 93.62 187 SER A CA 1
ATOM 1583 C C . SER A 1 187 ? -14.533 5.090 14.565 1.00 93.62 187 SER A C 1
ATOM 1585 O O . SER A 1 187 ? -15.070 5.272 15.659 1.00 93.62 187 SER A O 1
ATOM 1587 N N . LYS A 1 188 ? -13.975 6.097 13.880 1.00 92.44 188 LYS A N 1
ATOM 1588 C CA . LYS A 1 188 ? -13.962 7.507 14.302 1.00 92.44 188 LYS A CA 1
ATOM 1589 C C . LYS A 1 188 ? -15.213 8.283 13.890 1.00 92.44 188 LYS A C 1
ATOM 1591 O O . LYS A 1 188 ? -15.351 9.440 14.283 1.00 92.44 188 LYS A O 1
ATOM 1596 N N . LYS A 1 189 ? -16.123 7.662 13.132 1.00 94.12 189 LYS A N 1
ATOM 1597 C CA . LYS A 1 189 ? -17.312 8.291 12.537 1.00 94.12 189 LYS A CA 1
ATOM 1598 C C . LYS A 1 189 ? -16.969 9.510 11.671 1.00 94.12 189 LYS A C 1
ATOM 1600 O O . LYS A 1 189 ? -17.749 10.455 11.584 1.00 94.12 189 LYS A O 1
ATOM 1605 N N . SER A 1 190 ? -15.789 9.504 11.052 1.00 92.94 190 SER A N 1
ATOM 1606 C CA . SER A 1 190 ? -15.296 10.590 10.194 1.00 92.94 190 SER A CA 1
ATOM 1607 C C . SER A 1 190 ? -15.795 10.480 8.754 1.00 92.94 190 SER A C 1
ATOM 1609 O O . SER A 1 190 ? -15.745 11.457 8.013 1.00 92.94 190 SER A O 1
ATOM 1611 N N . ILE A 1 191 ? -16.286 9.304 8.358 1.00 94.56 191 ILE A N 1
ATOM 1612 C CA . ILE A 1 191 ? -16.944 9.062 7.073 1.00 94.56 191 ILE A CA 1
ATOM 1613 C C . ILE A 1 191 ? -18.235 8.274 7.298 1.00 94.56 191 ILE A C 1
ATOM 1615 O O . ILE A 1 191 ? -18.394 7.603 8.318 1.00 94.56 191 ILE A O 1
ATOM 1619 N N . GLN A 1 192 ? -19.146 8.345 6.331 1.00 94.06 192 GLN A N 1
ATOM 1620 C CA . GLN A 1 192 ? -20.349 7.516 6.286 1.00 94.06 192 GLN A CA 1
ATOM 1621 C C . GLN A 1 192 ? -20.174 6.415 5.242 1.00 94.06 192 GLN A C 1
ATOM 1623 O O . GLN A 1 192 ? -19.525 6.627 4.216 1.00 94.06 192 GLN A O 1
ATOM 1628 N N . VAL A 1 193 ? -20.760 5.247 5.505 1.00 93.88 193 VAL A N 1
ATOM 1629 C CA . VAL A 1 193 ? -20.806 4.148 4.537 1.00 93.88 193 VAL A CA 1
ATOM 1630 C C . VAL A 1 193 ? -21.696 4.574 3.363 1.00 93.88 193 VAL A C 1
ATOM 1632 O O . VAL A 1 193 ? -22.846 4.948 3.596 1.00 93.88 193 VAL A O 1
ATOM 1635 N N . PRO A 1 194 ? -21.207 4.534 2.110 1.00 94.31 194 PRO A N 1
ATOM 1636 C CA . PRO A 1 194 ? -22.029 4.848 0.948 1.00 94.31 194 PRO A CA 1
ATOM 1637 C C . PRO A 1 194 ? -23.253 3.930 0.849 1.00 94.31 194 PRO A C 1
ATOM 1639 O O . PRO A 1 194 ? -23.136 2.724 1.067 1.00 94.31 194 PRO A O 1
ATOM 1642 N N . GLU A 1 195 ? -24.402 4.482 0.445 1.00 92.50 195 GLU A N 1
ATOM 1643 C CA . GLU A 1 195 ? -25.687 3.759 0.399 1.00 92.50 195 GLU A CA 1
ATOM 1644 C C . GLU A 1 195 ? -25.612 2.434 -0.369 1.00 92.50 195 GLU A C 1
ATOM 1646 O O . GLU A 1 195 ? -26.165 1.430 0.073 1.00 92.50 195 GLU A O 1
ATOM 1651 N N . LYS A 1 196 ? -24.838 2.399 -1.462 1.00 93.56 196 LYS A N 1
ATOM 1652 C CA . LYS A 1 196 ? -24.639 1.202 -2.295 1.00 93.56 196 LYS A CA 1
ATOM 1653 C C . LYS A 1 196 ? -24.040 -0.008 -1.563 1.00 93.56 196 LYS A C 1
ATOM 1655 O O . LYS A 1 196 ? -24.050 -1.101 -2.116 1.00 93.56 196 LYS A O 1
ATOM 1660 N N . TYR A 1 197 ? -23.501 0.173 -0.357 1.00 90.69 197 TYR A N 1
ATOM 1661 C CA . TYR A 1 197 ? -22.943 -0.910 0.456 1.00 90.69 197 TYR A CA 1
ATOM 1662 C C . TYR A 1 197 ? -23.786 -1.260 1.682 1.00 90.69 197 TYR A C 1
ATOM 1664 O O . TYR A 1 197 ? -23.444 -2.209 2.385 1.00 90.69 197 TYR A O 1
ATOM 1672 N N . LEU A 1 198 ? -24.879 -0.539 1.952 1.00 85.12 198 LEU A N 1
ATOM 1673 C CA . LEU A 1 198 ? -25.737 -0.825 3.106 1.00 85.12 198 LEU A CA 1
ATOM 1674 C C . LEU A 1 198 ? -26.367 -2.221 3.006 1.00 85.12 198 LEU A C 1
ATOM 1676 O O . LEU A 1 198 ? -26.424 -2.939 4.001 1.00 85.12 198 LEU A O 1
ATOM 1680 N N . ASP A 1 199 ? -26.736 -2.658 1.801 1.00 79.81 199 ASP A N 1
ATOM 1681 C CA . ASP A 1 199 ? -27.262 -4.010 1.575 1.00 79.81 199 ASP A CA 1
ATOM 1682 C C . ASP A 1 199 ? -26.203 -5.090 1.830 1.00 79.81 199 ASP A C 1
ATOM 1684 O O . ASP A 1 199 ? -26.502 -6.141 2.400 1.00 79.81 199 ASP A O 1
ATOM 1688 N N . SER A 1 200 ? -24.940 -4.819 1.489 1.00 74.75 200 SER A N 1
ATOM 1689 C CA . SER A 1 200 ? -23.824 -5.717 1.802 1.00 74.75 200 SER A CA 1
ATOM 1690 C C . SER A 1 200 ? -23.656 -5.890 3.311 1.00 74.75 200 SER A C 1
ATOM 1692 O O . SER A 1 200 ? -23.401 -7.001 3.768 1.00 74.75 200 SER A O 1
ATOM 1694 N N . VAL A 1 201 ? -23.866 -4.832 4.104 1.00 69.06 201 VAL A N 1
ATOM 1695 C CA . VAL A 1 201 ? -23.861 -4.927 5.575 1.00 69.06 201 VAL A CA 1
ATOM 1696 C C . VAL A 1 201 ? -24.947 -5.895 6.054 1.00 69.06 201 VAL A C 1
ATOM 1698 O O . VAL A 1 201 ? -24.673 -6.745 6.899 1.00 69.06 201 VAL A O 1
ATOM 1701 N N . ILE A 1 202 ? -26.153 -5.825 5.480 1.00 67.88 202 ILE A N 1
ATOM 1702 C CA . ILE A 1 202 ? -27.272 -6.714 5.829 1.00 67.88 202 ILE A CA 1
ATOM 1703 C C . ILE A 1 202 ? -26.945 -8.171 5.484 1.00 67.88 202 ILE A C 1
ATOM 1705 O O . ILE A 1 202 ? -27.169 -9.058 6.308 1.00 67.88 202 ILE A O 1
ATOM 1709 N N . VAL A 1 203 ? -26.392 -8.427 4.294 1.00 68.69 203 VAL A N 1
ATOM 1710 C CA . VAL A 1 203 ? -26.033 -9.784 3.850 1.00 68.69 203 VAL A CA 1
ATOM 1711 C C . VAL A 1 203 ? -24.960 -10.393 4.744 1.00 68.69 203 VAL A C 1
ATOM 1713 O O . VAL A 1 203 ? -25.081 -11.552 5.144 1.00 68.69 203 VAL A O 1
ATOM 1716 N N . ILE A 1 204 ? -23.925 -9.629 5.099 1.00 67.94 204 ILE A N 1
ATOM 1717 C CA . ILE A 1 204 ? -22.860 -10.166 5.944 1.00 67.94 204 ILE A CA 1
ATOM 1718 C C . ILE A 1 204 ? -23.389 -10.452 7.363 1.00 67.94 204 ILE A C 1
ATOM 1720 O O . ILE A 1 204 ? -23.149 -11.538 7.889 1.00 67.94 204 ILE A O 1
ATOM 1724 N N . LEU A 1 205 ? -24.203 -9.556 7.939 1.00 66.69 205 LEU A N 1
ATOM 1725 C CA . LEU A 1 205 ? -24.867 -9.794 9.230 1.00 66.69 205 LEU A CA 1
ATOM 1726 C C . LEU A 1 205 ? -25.785 -11.029 9.199 1.00 66.69 205 LEU A C 1
ATOM 1728 O O . LEU A 1 205 ? -25.849 -11.792 10.165 1.00 66.69 205 LEU A O 1
ATOM 1732 N N . ALA A 1 206 ? -26.496 -11.252 8.091 1.00 65.12 206 ALA A N 1
ATOM 1733 C CA . ALA A 1 206 ? -27.353 -12.421 7.916 1.00 65.12 206 ALA A CA 1
ATOM 1734 C C . ALA A 1 206 ? -26.545 -13.731 7.866 1.00 65.12 206 ALA A C 1
ATOM 1736 O O . ALA A 1 206 ? -26.957 -14.724 8.472 1.00 65.12 206 ALA A O 1
ATOM 1737 N N . ASN A 1 207 ? -25.383 -13.729 7.206 1.00 66.62 207 ASN A N 1
ATOM 1738 C CA . ASN A 1 207 ? -24.488 -14.887 7.143 1.00 66.62 207 ASN A CA 1
ATOM 1739 C C . ASN A 1 207 ? -23.890 -15.234 8.516 1.00 66.62 207 ASN A C 1
ATOM 1741 O O . ASN A 1 207 ? -23.815 -16.410 8.873 1.00 66.62 207 ASN A O 1
ATOM 1745 N N . GLU A 1 208 ? -23.529 -14.238 9.330 1.00 62.03 208 GLU A N 1
ATOM 1746 C CA . GLU A 1 208 ? -23.068 -14.476 10.705 1.00 62.03 208 GLU A CA 1
ATOM 1747 C C . GLU A 1 208 ? -24.172 -15.066 11.593 1.00 62.03 208 GLU A C 1
ATOM 1749 O O . GLU A 1 208 ? -23.927 -16.006 12.353 1.00 62.03 208 GLU A O 1
ATOM 1754 N N . LEU A 1 209 ? -25.412 -14.576 11.467 1.00 62.03 209 LEU A N 1
ATOM 1755 C CA . LEU A 1 209 ? -26.566 -15.139 12.176 1.00 62.03 209 LEU A CA 1
ATOM 1756 C C . LEU A 1 209 ? -26.865 -16.584 11.751 1.00 62.03 209 LEU A C 1
ATOM 1758 O O . LEU A 1 209 ? -27.284 -17.388 12.587 1.00 62.03 209 LEU A O 1
ATOM 1762 N N . ALA A 1 210 ? -26.657 -16.925 10.478 1.00 63.12 210 ALA A N 1
ATOM 1763 C CA . ALA A 1 210 ? -26.799 -18.292 9.985 1.00 63.12 210 ALA A CA 1
ATOM 1764 C C . ALA A 1 210 ? -25.722 -19.218 10.579 1.00 63.12 210 ALA A C 1
ATOM 1766 O O . ALA A 1 210 ? -26.061 -20.250 11.160 1.00 63.12 210 ALA A O 1
ATOM 1767 N N . HIS A 1 211 ? -24.451 -18.807 10.560 1.00 60.81 211 HIS A N 1
ATOM 1768 C CA . HIS A 1 211 ? -23.356 -19.579 11.160 1.00 60.81 211 HIS A CA 1
ATOM 1769 C C . HIS A 1 211 ? -23.462 -19.708 12.690 1.00 60.81 211 HIS A C 1
ATOM 1771 O O . HIS A 1 211 ? -23.162 -20.764 13.252 1.00 60.81 211 HIS A O 1
ATOM 1777 N N . ALA A 1 212 ? -23.939 -18.677 13.394 1.00 59.25 212 ALA A N 1
ATOM 1778 C CA . ALA A 1 212 ? -24.186 -18.748 14.835 1.00 59.25 212 ALA A CA 1
ATOM 1779 C C . ALA A 1 212 ? -25.312 -19.742 15.191 1.00 59.25 212 ALA A C 1
ATOM 1781 O O . ALA A 1 212 ? -25.244 -20.421 16.222 1.00 59.25 212 ALA A O 1
ATOM 1782 N N . LYS A 1 213 ? -26.333 -19.869 14.331 1.00 59.19 213 LYS A N 1
ATOM 1783 C CA . LYS A 1 213 ? -27.409 -20.863 14.481 1.00 59.19 213 LYS A CA 1
ATOM 1784 C C . LYS A 1 213 ? -26.927 -22.290 14.221 1.00 59.19 213 LYS A C 1
ATOM 1786 O O . LYS A 1 213 ? -27.337 -23.200 14.932 1.00 59.19 213 LYS A O 1
ATOM 1791 N N . GLU A 1 214 ? -26.022 -22.496 13.270 1.00 57.16 214 GLU A N 1
ATOM 1792 C CA . GLU A 1 214 ? -25.427 -23.818 13.034 1.00 57.16 214 GLU A CA 1
ATOM 1793 C C . GLU A 1 214 ? -24.546 -24.261 14.215 1.00 57.16 214 GLU A C 1
ATOM 1795 O O . GLU A 1 214 ? -24.675 -25.388 14.696 1.00 57.16 214 GLU A O 1
ATOM 1800 N N . ASN A 1 215 ? -23.755 -23.353 14.795 1.00 49.22 215 ASN A N 1
ATOM 1801 C CA . ASN A 1 215 ? -22.881 -23.665 15.934 1.00 49.22 215 ASN A CA 1
ATOM 1802 C C . ASN A 1 215 ? -23.615 -23.871 17.274 1.00 49.22 215 ASN A C 1
ATOM 1804 O O . ASN A 1 215 ? -23.050 -24.450 18.201 1.00 49.22 215 ASN A O 1
ATOM 1808 N N . THR A 1 216 ? -24.877 -23.450 17.397 1.00 49.91 216 THR A N 1
ATOM 1809 C CA . THR A 1 216 ? -25.692 -23.660 18.611 1.00 49.91 216 THR A CA 1
ATOM 1810 C C . THR A 1 216 ? -26.483 -24.973 18.606 1.00 49.91 216 THR A C 1
ATOM 1812 O O . THR A 1 216 ? -27.075 -25.329 19.623 1.00 49.91 216 THR A O 1
ATOM 1815 N N . THR A 1 217 ? -26.451 -25.749 17.515 1.00 48.69 217 THR A N 1
ATOM 1816 C CA . THR A 1 217 ? -27.224 -27.004 17.391 1.00 48.69 217 THR A CA 1
ATOM 1817 C C . THR A 1 217 ? -26.496 -28.281 17.847 1.00 48.69 217 THR A C 1
ATOM 1819 O O . THR A 1 217 ? -27.091 -29.356 17.819 1.00 48.69 217 THR A O 1
ATOM 1822 N N . TRP A 1 218 ? -25.265 -28.193 18.373 1.00 40.56 218 TRP A N 1
ATOM 1823 C CA . TRP A 1 218 ? -24.455 -29.358 18.790 1.00 40.56 218 TRP A CA 1
ATOM 1824 C C . TRP A 1 218 ? -24.165 -29.479 20.302 1.00 40.56 218 TRP A C 1
ATOM 1826 O O . TRP A 1 218 ? -23.106 -29.959 20.702 1.00 40.56 218 TRP A O 1
ATOM 1836 N N . SER A 1 219 ? -25.110 -29.119 21.181 1.00 41.66 219 SER A N 1
ATOM 1837 C CA . SER A 1 219 ? -24.975 -29.346 22.636 1.00 41.66 219 SER A CA 1
ATOM 1838 C C . SER A 1 219 ? -26.123 -30.137 23.281 1.00 41.66 219 SER A C 1
ATOM 1840 O O . SER A 1 219 ? -26.493 -29.887 24.421 1.00 41.66 219 SER A O 1
ATOM 1842 N N . TYR A 1 220 ? -26.637 -31.180 22.619 1.00 39.41 220 TYR A N 1
ATOM 1843 C CA . TYR A 1 220 ? -27.385 -32.239 23.316 1.00 39.41 220 TYR A CA 1
ATOM 1844 C C . TYR A 1 220 ? -26.435 -33.375 23.729 1.00 39.41 220 TYR A C 1
ATOM 1846 O O . TYR A 1 220 ? -26.322 -34.408 23.068 1.00 39.41 220 TYR A O 1
ATOM 1854 N N . LYS A 1 221 ? -25.731 -33.191 24.856 1.00 40.47 221 LYS A N 1
ATOM 1855 C CA . LYS A 1 221 ? -25.144 -34.323 25.589 1.00 40.47 221 LYS A CA 1
ATOM 1856 C C . LYS A 1 221 ? -26.298 -35.157 26.151 1.00 40.47 221 LYS A C 1
ATOM 1858 O O . LYS A 1 221 ? -27.061 -34.676 26.983 1.00 40.47 221 LYS A O 1
ATOM 1863 N N . ARG A 1 222 ? -26.425 -36.402 25.682 1.00 40.31 222 ARG A N 1
ATOM 1864 C CA . ARG A 1 222 ? -27.326 -37.401 26.277 1.00 40.31 222 ARG A CA 1
ATOM 1865 C C . ARG A 1 222 ? -26.994 -37.556 27.768 1.00 40.31 222 ARG A C 1
ATOM 1867 O O . ARG A 1 222 ? -25.810 -37.689 28.087 1.00 40.31 222 ARG A O 1
ATOM 1874 N N . PRO A 1 223 ? -27.987 -37.592 28.671 1.00 41.31 223 PRO A N 1
ATOM 1875 C CA . PRO A 1 223 ? -27.742 -38.035 30.031 1.00 41.31 223 PRO A CA 1
ATOM 1876 C C . PRO A 1 223 ? -27.446 -39.538 29.986 1.00 41.31 223 PRO A C 1
ATOM 1878 O O . PRO A 1 223 ? -28.274 -40.331 29.535 1.00 41.31 223 PRO A O 1
ATOM 1881 N N . TYR A 1 224 ? -26.247 -39.928 30.411 1.00 40.09 224 TYR A N 1
ATOM 1882 C CA . TYR A 1 224 ? -25.971 -41.318 30.749 1.00 40.09 224 TYR A CA 1
ATOM 1883 C C . TYR A 1 224 ? -26.748 -41.633 32.032 1.00 40.09 224 TYR A C 1
ATOM 1885 O O . TYR A 1 224 ? -26.431 -41.099 33.090 1.00 40.09 224 TYR A O 1
ATOM 1893 N N . MET A 1 225 ? -27.793 -42.456 31.919 1.00 39.59 225 MET A N 1
ATOM 1894 C CA . MET A 1 225 ? -28.289 -43.248 33.042 1.00 39.59 225 MET A CA 1
ATOM 1895 C C . MET A 1 225 ? -27.432 -44.507 33.117 1.00 39.59 225 MET A C 1
ATOM 1897 O O . MET A 1 225 ? -27.505 -45.308 32.190 1.00 39.59 225 MET A O 1
ATOM 1901 N N . PHE A 1 226 ? -26.653 -44.649 34.186 1.00 49.38 226 PHE A N 1
ATOM 1902 C CA . PHE A 1 226 ? -26.414 -45.893 34.921 1.00 49.38 226 PHE A CA 1
ATOM 1903 C C . PHE A 1 226 ? -25.985 -45.524 36.340 1.00 49.38 226 PHE A C 1
ATOM 1905 O O . PHE A 1 226 ? -25.162 -44.589 36.469 1.00 49.38 226 PHE A O 1
#

Foldseek 3Di:
DVDPDVVVVVVCCCVPAPVDPPPQLDLPSDFPDDNDCCVVVVVVVCCCVPQVVVDDDPPVCVVVSVVVVVVCVVPPPPVPPPDDPFADDDPVLLLVLLVVVVLVWDWDADPVQQKIKTFSDPPDDPVVLVVLVPPPPPPPPDRCNVVSVVTIKMWRADVVDRSQIAIPDPVCSHRVDHNVSVNVCVVVVVDDRDPVCVVVSVVVVVVVVVVVVVVVPPPPDDDDDD